Protein AF-A0A0C3KDG9-F1 (afdb_monomer)

pLDDT: mean 71.95, std 20.76, range [36.91, 97.5]

Foldseek 3Di:
DDDDDDDDDPDPDPPPPDDPPVPPDDDPVVPPPPPPPPPPDDDDDDDDDDDDDDDDDDDDDDDDDDDDDDDDDDDDDDDDDDDPPPPPPPPPFFDWDWDQDPPPRDIETEGEEEDADDDPAHDDDPPHDAQHKYWYHHDQDIWIWGDHHRGTHTDDDFQCARPPHRQWTWHDDRPDDIDIDGPVVVVVVVVVVVVVVVVVVPPPPPPDPPPDDDD

Radius of gyration: 31.3 Å; Cα contacts (8 Å, |Δi|>4): 172; chains: 1; bounding box: 90×103×60 Å

Organism: NCBI:txid870435

Sequence (215 aa):
IIPIHHQSFPLHQPLLAMHALCTREDLDFDAIPIHHQVFLFPDDATNDDEGTPRPATIKSYRTGVPGGPSSKREMIQNVEGTAESTPRHSVMVPEHQEHKICNLNVVIGHFISSGNAPLERPPVHSQAVHGDLYIHHYKNWVQIWLRDSNQWLPDIKDRCHHPTLPEYCLYVAKGVEPTWVTRKTRSTYKGRLKNRIQRQEDVPNNHIGVVATSL

Mean predicted aligned error: 18.32 Å

Solvent-accessible surface area (backbone atoms only — not comparable to full-atom values): 15067 Å² total; per-residue (Å²): 140,80,85,82,80,82,80,80,76,82,80,76,74,78,78,74,89,72,79,83,66,81,71,92,66,90,76,81,79,78,75,66,81,77,73,83,74,81,76,80,74,82,87,78,77,89,78,91,82,90,76,84,87,81,83,82,83,78,85,80,85,79,88,84,88,86,90,84,85,91,79,84,85,82,88,84,80,88,82,93,73,94,65,91,67,74,77,77,76,72,77,74,72,57,61,83,40,78,46,73,44,83,95,70,85,45,72,42,47,36,31,58,44,77,47,89,56,86,75,95,66,83,80,91,60,92,83,63,48,66,62,16,38,40,41,38,39,26,85,96,46,75,51,36,28,39,28,52,74,92,45,72,44,72,77,61,51,65,65,41,67,40,85,87,41,82,64,26,21,34,44,63,52,93,99,46,80,72,43,81,36,43,54,68,58,50,52,50,52,54,52,54,50,52,54,52,53,51,58,61,68,69,54,77,87,85,79,78,81,79,79,80,80,82,131

Secondary structure (DSSP, 8-state):
--------------------S-------TT----------------------PPPP------------------------------------PPPEEEEEETTTTEEEEEEEEEESS--SSPPP-TT--TT-EEEEEETTEEEEEEEETTEEE--PPTTPBPSS-TTEEEEEETTEEEEEEEHHHHHHHHHHHHHHHHHHHTS------------

Structure (mmCIF, N/CA/C/O backbone):
data_AF-A0A0C3KDG9-F1
#
_entry.id   AF-A0A0C3KDG9-F1
#
loop_
_atom_site.group_PDB
_atom_site.id
_atom_site.type_symbol
_atom_site.label_atom_id
_atom_site.label_alt_id
_atom_site.label_comp_id
_atom_site.label_asym_id
_atom_site.label_entity_id
_atom_site.label_seq_id
_atom_site.pdbx_PDB_ins_code
_atom_site.Cartn_x
_atom_site.Cartn_y
_atom_site.Cartn_z
_atom_site.occupancy
_atom_site.B_iso_or_equiv
_atom_site.auth_seq_id
_atom_site.auth_comp_id
_atom_site.auth_asym_id
_atom_site.auth_atom_id
_atom_site.pdbx_PDB_model_num
ATOM 1 N N . ILE A 1 1 ? -44.231 -44.060 17.540 1.00 58.66 1 ILE A N 1
ATOM 2 C CA . ILE A 1 1 ? -43.333 -43.711 16.413 1.00 58.66 1 ILE A CA 1
ATOM 3 C C . ILE A 1 1 ? -43.744 -42.315 15.967 1.00 58.66 1 ILE A C 1
ATOM 5 O O . ILE A 1 1 ? -44.870 -42.161 15.517 1.00 58.66 1 ILE A O 1
ATOM 9 N N . ILE A 1 2 ? -42.925 -41.298 16.241 1.00 47.88 2 ILE A N 1
ATOM 10 C CA . ILE A 1 2 ? -43.239 -39.883 15.969 1.00 47.88 2 ILE A CA 1
ATOM 11 C C . ILE A 1 2 ? -42.511 -39.495 14.674 1.00 47.88 2 ILE A C 1
ATOM 13 O O . ILE A 1 2 ? -41.330 -39.828 14.558 1.00 47.88 2 ILE A O 1
ATOM 17 N N . PRO A 1 3 ? -43.162 -38.841 13.695 1.00 66.94 3 PRO A N 1
ATOM 18 C CA . PRO A 1 3 ? -42.500 -38.470 12.453 1.00 66.94 3 PRO A CA 1
ATOM 19 C C . PRO A 1 3 ? -41.542 -37.300 12.698 1.00 66.94 3 PRO A C 1
ATOM 21 O O . PRO A 1 3 ? -41.929 -36.256 13.222 1.00 66.94 3 PRO A O 1
ATOM 24 N N . ILE A 1 4 ? -40.279 -37.486 12.316 1.00 61.03 4 ILE A N 1
ATOM 25 C CA . ILE A 1 4 ? -39.264 -36.434 12.327 1.00 61.03 4 ILE A CA 1
ATOM 26 C C . ILE A 1 4 ? -39.570 -35.508 11.150 1.00 61.03 4 ILE A C 1
ATOM 28 O O . ILE A 1 4 ? -39.438 -35.883 9.987 1.00 61.03 4 ILE A O 1
ATOM 32 N N . HIS A 1 5 ? -40.031 -34.301 11.462 1.00 64.69 5 HIS A N 1
ATOM 33 C CA . HIS A 1 5 ? -40.295 -33.265 10.476 1.00 64.69 5 HIS A CA 1
ATOM 34 C C . HIS A 1 5 ? -38.956 -32.673 10.014 1.00 64.69 5 HIS A C 1
ATOM 36 O O . HIS A 1 5 ? -38.313 -31.919 10.743 1.00 64.69 5 HIS A O 1
ATOM 42 N N . HIS A 1 6 ? -38.517 -33.036 8.810 1.00 63.22 6 HIS A N 1
ATOM 43 C CA . HIS A 1 6 ? -37.313 -32.480 8.199 1.00 63.22 6 HIS A CA 1
ATOM 44 C C . HIS A 1 6 ? -37.558 -31.010 7.832 1.00 63.22 6 HIS A C 1
ATOM 46 O O . HIS A 1 6 ? -38.201 -30.708 6.830 1.00 63.22 6 HIS A O 1
ATOM 52 N N . GLN A 1 7 ? -37.063 -30.084 8.655 1.00 68.69 7 GLN A N 1
ATOM 53 C CA . GLN A 1 7 ? -36.976 -28.672 8.290 1.00 68.69 7 GLN A CA 1
ATOM 54 C C . GLN A 1 7 ? -35.759 -28.468 7.383 1.00 68.69 7 GLN A C 1
ATOM 56 O O . GLN A 1 7 ? -34.614 -28.623 7.804 1.00 68.69 7 GLN A O 1
ATOM 61 N N . SER A 1 8 ? -36.013 -28.145 6.119 1.00 66.94 8 SER A N 1
ATOM 62 C CA . SER A 1 8 ? -34.987 -27.699 5.182 1.00 66.94 8 SER A CA 1
ATOM 63 C C . SER A 1 8 ? -34.643 -26.244 5.495 1.00 66.94 8 SER A C 1
ATOM 65 O O . SER A 1 8 ? -35.479 -25.358 5.323 1.00 66.94 8 SER A O 1
ATOM 67 N N . PHE A 1 9 ? -33.424 -25.986 5.964 1.00 66.12 9 PHE A N 1
ATOM 68 C CA . PHE A 1 9 ? -32.917 -24.621 6.064 1.00 66.12 9 PHE A CA 1
ATOM 69 C C . PHE A 1 9 ? -32.600 -24.103 4.655 1.00 66.12 9 PHE A C 1
ATOM 71 O O . PHE A 1 9 ? -31.974 -24.830 3.877 1.00 66.12 9 PHE A O 1
ATOM 78 N N . PRO A 1 10 ? -33.011 -22.875 4.295 1.00 64.88 10 PRO A N 1
ATOM 79 C CA . PRO A 1 10 ? -32.599 -22.282 3.035 1.00 64.88 10 PRO A CA 1
ATOM 80 C C . PRO A 1 10 ? -31.075 -22.132 3.035 1.00 64.88 10 PRO A C 1
ATOM 82 O O . PRO A 1 10 ? -30.494 -21.493 3.912 1.00 64.88 10 PRO A O 1
ATOM 85 N N . LEU A 1 11 ? -30.424 -22.747 2.048 1.00 57.38 11 LEU A N 1
ATOM 86 C CA . LEU A 1 11 ? -29.015 -22.517 1.756 1.00 57.38 11 LEU A CA 1
ATOM 87 C C . LEU A 1 11 ? -28.871 -21.057 1.324 1.00 57.38 11 LEU A C 1
ATOM 89 O O . LEU A 1 11 ? -29.223 -20.698 0.200 1.00 57.38 11 LEU A O 1
ATOM 93 N N . HIS A 1 12 ? -28.375 -20.206 2.222 1.00 51.28 12 HIS A N 1
ATOM 94 C CA . HIS A 1 12 ? -27.902 -18.885 1.839 1.00 51.28 12 HIS A CA 1
ATOM 95 C C . HIS A 1 12 ? -26.801 -19.065 0.794 1.00 51.28 12 HIS A C 1
ATOM 97 O O . HIS A 1 12 ? -25.735 -19.608 1.083 1.00 51.28 12 HIS A O 1
ATOM 103 N N . GLN A 1 13 ? -27.075 -18.627 -0.434 1.00 59.53 13 GLN A N 1
ATOM 104 C CA . GLN A 1 13 ? -26.031 -18.444 -1.429 1.00 59.53 13 GLN A CA 1
ATOM 105 C C . GLN A 1 13 ? -25.011 -17.454 -0.847 1.00 59.53 13 GLN A C 1
ATOM 107 O O . GLN A 1 13 ? -25.423 -16.389 -0.374 1.00 59.53 13 GLN A O 1
ATOM 112 N N . PRO A 1 14 ? -23.705 -17.773 -0.839 1.00 52.19 14 PRO A N 1
ATOM 113 C CA . PRO A 1 14 ? -22.701 -16.790 -0.478 1.00 52.19 14 PRO A CA 1
ATOM 114 C C . PRO A 1 14 ? -22.821 -15.634 -1.469 1.00 52.19 14 PRO A C 1
ATOM 116 O O . PRO A 1 14 ? -22.720 -15.832 -2.681 1.00 52.19 14 PRO A O 1
ATOM 119 N N . LEU A 1 15 ? -23.092 -14.437 -0.946 1.00 43.88 15 LEU A N 1
ATOM 120 C CA . LEU A 1 15 ? -23.033 -13.204 -1.717 1.00 43.88 15 LEU A CA 1
ATOM 121 C C . LEU A 1 15 ? -21.662 -13.156 -2.393 1.00 43.88 15 LEU A C 1
ATOM 123 O O . LEU A 1 15 ? -20.633 -13.082 -1.723 1.00 43.88 15 LEU A O 1
ATOM 127 N N . LEU A 1 16 ? -21.659 -13.242 -3.724 1.00 45.72 16 LEU A N 1
ATOM 128 C CA . LEU A 1 16 ? -20.499 -12.930 -4.543 1.00 45.72 16 LEU A CA 1
ATOM 129 C C . LEU A 1 16 ? -20.052 -11.519 -4.158 1.00 45.72 16 LEU A C 1
ATOM 131 O O . LEU A 1 16 ? -20.728 -10.545 -4.484 1.00 45.72 16 LEU A O 1
ATOM 135 N N . ALA A 1 17 ? -18.918 -11.421 -3.464 1.00 51.12 17 ALA A N 1
ATOM 136 C CA . ALA A 1 17 ? -18.196 -10.181 -3.217 1.00 51.12 17 ALA A CA 1
ATOM 137 C C . ALA A 1 17 ? -17.574 -9.689 -4.536 1.00 51.12 17 ALA A C 1
ATOM 139 O O . ALA A 1 17 ? -16.362 -9.623 -4.709 1.00 51.12 17 ALA A O 1
ATOM 140 N N . MET A 1 18 ? -18.424 -9.404 -5.514 1.00 48.06 18 MET A N 1
ATOM 141 C CA . MET A 1 18 ? -18.077 -8.607 -6.674 1.00 48.06 18 MET A CA 1
ATOM 142 C C . MET A 1 18 ? -18.522 -7.185 -6.361 1.00 48.06 18 MET A C 1
ATOM 144 O O . MET A 1 18 ? -19.624 -6.983 -5.864 1.00 48.06 18 MET A O 1
ATOM 148 N N . HIS A 1 19 ? -17.658 -6.217 -6.668 1.00 44.94 19 HIS A N 1
ATOM 149 C CA . HIS A 1 19 ? -17.819 -4.776 -6.437 1.00 44.94 19 HIS A CA 1
ATOM 150 C C . HIS A 1 19 ? -17.338 -4.232 -5.078 1.00 44.94 19 HIS A C 1
ATOM 152 O O . HIS A 1 19 ? -18.007 -3.426 -4.447 1.00 44.94 19 HIS A O 1
ATOM 158 N N . ALA A 1 20 ? -16.093 -4.535 -4.703 1.00 45.59 20 ALA A N 1
ATOM 159 C CA . ALA A 1 20 ? -15.243 -3.546 -4.027 1.00 45.59 20 ALA A CA 1
ATOM 160 C C . ALA A 1 20 ? -14.320 -2.851 -5.048 1.00 45.59 20 ALA A C 1
ATOM 162 O O . ALA A 1 20 ? -13.140 -2.614 -4.804 1.00 45.59 20 ALA A O 1
ATOM 163 N N . LEU A 1 21 ? -14.847 -2.522 -6.234 1.00 44.06 21 LEU A N 1
ATOM 164 C CA . LEU A 1 21 ? -14.250 -1.446 -7.014 1.00 44.06 21 LEU A CA 1
ATOM 165 C C . LEU A 1 21 ? -14.563 -0.185 -6.230 1.00 44.06 21 LEU A C 1
ATOM 167 O O . LEU A 1 21 ? -15.719 0.213 -6.180 1.00 44.06 21 LEU A O 1
ATOM 171 N N . CYS A 1 22 ? -13.536 0.352 -5.576 1.00 46.53 22 CYS A N 1
ATOM 172 C CA . CYS A 1 22 ? -13.495 1.631 -4.882 1.00 46.53 22 CYS A CA 1
ATOM 173 C C . CYS A 1 22 ? -14.385 2.660 -5.603 1.00 46.53 22 CYS A C 1
ATOM 175 O O . CYS A 1 22 ? -13.935 3.339 -6.531 1.00 46.53 22 CYS A O 1
ATOM 177 N N . THR A 1 23 ? -15.663 2.733 -5.225 1.00 42.31 23 THR A N 1
ATOM 178 C CA . THR A 1 23 ? -16.596 3.699 -5.787 1.00 42.31 23 THR A CA 1
ATOM 179 C C . THR A 1 23 ? -16.102 5.055 -5.327 1.00 42.31 23 THR A C 1
ATOM 181 O O . THR A 1 23 ? -15.989 5.337 -4.134 1.00 42.31 23 THR A O 1
ATOM 184 N N . ARG A 1 24 ? -15.691 5.856 -6.309 1.00 49.47 24 ARG A N 1
ATOM 185 C CA . ARG A 1 24 ? -15.353 7.269 -6.168 1.00 49.47 24 ARG A CA 1
ATOM 186 C C . ARG A 1 24 ? -16.609 8.030 -5.757 1.00 49.47 24 ARG A C 1
ATOM 188 O O . ARG A 1 24 ? -17.183 8.673 -6.617 1.00 49.47 24 ARG A O 1
ATOM 195 N N . GLU A 1 25 ? -17.018 7.979 -4.499 1.00 49.66 25 GLU A N 1
ATOM 196 C CA . GLU A 1 25 ? -18.021 8.906 -3.970 1.00 49.66 25 GLU A CA 1
ATOM 197 C C . GLU A 1 25 ? -17.655 9.277 -2.530 1.00 49.66 25 GLU A C 1
ATOM 199 O O . GLU A 1 25 ? -17.705 8.468 -1.606 1.00 49.66 25 GLU A O 1
ATOM 204 N N . ASP A 1 26 ? -17.146 10.500 -2.391 1.00 49.97 26 ASP A N 1
ATOM 205 C CA . ASP A 1 26 ? -17.734 11.506 -1.512 1.00 49.97 26 ASP A CA 1
ATOM 206 C C . ASP A 1 26 ? -18.258 11.001 -0.169 1.00 49.97 26 ASP A C 1
ATOM 208 O O . ASP A 1 26 ? -19.453 10.873 0.074 1.00 49.97 26 ASP A O 1
ATOM 212 N N . LEU A 1 27 ? -17.333 10.832 0.768 1.00 47.81 27 LEU A N 1
ATOM 213 C CA . LEU A 1 27 ? -17.652 11.056 2.166 1.00 47.81 27 LEU A CA 1
ATOM 214 C C . LEU A 1 27 ? -16.760 12.175 2.679 1.00 47.81 27 LEU A C 1
ATOM 216 O O . LEU A 1 27 ? -15.678 11.970 3.236 1.00 47.81 27 LEU A O 1
ATOM 220 N N . ASP A 1 28 ? -17.258 13.379 2.430 1.00 47.19 28 ASP A N 1
ATOM 221 C CA . ASP A 1 28 ? -16.871 14.626 3.066 1.00 47.19 28 ASP A CA 1
ATOM 222 C C . ASP A 1 28 ? -17.230 14.545 4.566 1.00 47.19 28 ASP A C 1
ATOM 224 O O . ASP A 1 28 ? -18.186 15.136 5.054 1.00 47.19 28 ASP A O 1
ATOM 228 N N . PHE A 1 29 ? -16.489 13.729 5.324 1.00 47.75 29 PHE A N 1
ATOM 229 C CA . PHE A 1 29 ? -16.621 13.612 6.784 1.00 47.75 29 PHE A CA 1
ATOM 230 C C . PHE A 1 29 ? -15.865 14.729 7.534 1.00 47.75 29 PHE A C 1
ATOM 232 O O . PHE A 1 29 ? -15.563 14.580 8.716 1.00 47.75 29 PHE A O 1
ATOM 239 N N . ASP A 1 30 ? -15.572 15.855 6.871 1.00 46.19 30 ASP A N 1
ATOM 240 C CA . ASP A 1 30 ? -15.012 17.061 7.503 1.00 46.19 30 ASP A CA 1
ATOM 241 C C . ASP A 1 30 ? -16.109 18.057 7.959 1.00 46.19 30 ASP A C 1
ATOM 243 O O . ASP A 1 30 ? -15.793 19.144 8.444 1.00 46.19 30 ASP A O 1
ATOM 247 N N . ALA A 1 31 ? -17.397 17.683 7.929 1.00 47.53 31 ALA A N 1
ATOM 248 C CA . ALA A 1 31 ? -18.438 18.389 8.683 1.00 47.53 31 ALA A CA 1
ATOM 249 C C . ALA A 1 31 ? -18.357 18.025 10.178 1.00 47.53 31 ALA A C 1
ATOM 251 O O . ALA A 1 31 ? -19.219 17.346 10.736 1.00 47.53 31 ALA A O 1
ATOM 252 N N . ILE A 1 32 ? -17.290 18.477 10.839 1.00 48.97 32 ILE A N 1
ATOM 253 C CA . ILE A 1 32 ? -17.281 18.616 12.295 1.00 48.97 32 ILE A CA 1
ATOM 254 C C . ILE A 1 32 ? -18.375 19.646 12.610 1.00 48.97 32 ILE A C 1
ATOM 256 O O . ILE A 1 32 ? -18.252 20.782 12.143 1.00 48.97 32 ILE A O 1
ATOM 260 N N . PRO A 1 33 ? -19.438 19.322 13.369 1.00 40.38 33 PRO A N 1
ATOM 261 C CA . PRO A 1 33 ? -20.327 20.356 13.865 1.00 40.38 33 PRO A CA 1
ATOM 262 C C . PRO A 1 33 ? -19.486 21.250 14.776 1.00 40.38 33 PRO A C 1
ATOM 264 O O . PRO A 1 33 ? -19.086 20.852 15.871 1.00 40.38 33 PRO A O 1
ATOM 267 N N . ILE A 1 34 ? -19.158 22.446 14.288 1.00 41.38 34 ILE A N 1
ATOM 268 C CA . ILE A 1 34 ? -18.581 23.508 15.102 1.00 41.38 34 ILE A CA 1
ATOM 269 C C . ILE A 1 34 ? -19.682 23.878 16.089 1.00 41.38 34 ILE A C 1
ATOM 271 O O . ILE A 1 34 ? -2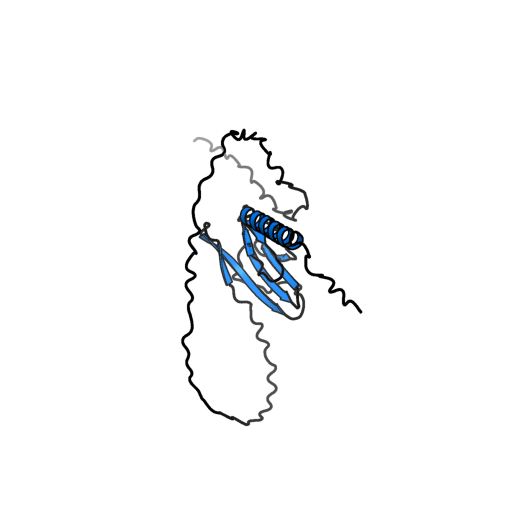0.574 24.672 15.799 1.00 41.38 34 ILE A O 1
ATOM 275 N N . HIS A 1 35 ? -19.662 23.241 17.255 1.00 40.41 35 HIS A N 1
ATOM 276 C CA . HIS A 1 35 ? -20.407 23.726 18.397 1.00 40.41 35 HIS A CA 1
ATOM 277 C C . HIS A 1 35 ? -19.812 25.102 18.695 1.00 40.41 35 HIS A C 1
ATOM 279 O O . HIS A 1 35 ? -18.672 25.201 19.148 1.00 40.41 35 HIS A O 1
ATOM 285 N N . HIS A 1 36 ? -20.544 26.166 18.368 1.00 38.28 36 HIS A N 1
ATOM 286 C CA . HIS A 1 36 ? -20.203 27.524 18.769 1.00 38.28 36 HIS A CA 1
ATOM 287 C C . HIS A 1 36 ? -20.278 27.593 20.300 1.00 38.28 36 HIS A C 1
ATOM 289 O O . HIS A 1 36 ? -21.291 27.982 20.874 1.00 38.28 36 HIS A O 1
ATOM 295 N N . GLN A 1 37 ? -19.225 27.147 20.984 1.00 47.50 37 GLN A N 1
ATOM 296 C CA . GLN A 1 37 ? -19.007 27.481 22.381 1.00 47.50 37 GLN A CA 1
ATOM 297 C C . GLN A 1 37 ? -18.475 28.907 22.408 1.00 47.50 37 GLN A C 1
ATOM 299 O O . GLN A 1 37 ? -17.325 29.177 22.066 1.00 47.50 37 GLN A O 1
ATOM 304 N N . VAL A 1 38 ? -19.362 29.830 22.769 1.00 41.34 38 VAL A N 1
ATOM 305 C CA . VAL A 1 38 ? -18.998 31.196 23.127 1.00 41.34 38 VAL A CA 1
ATOM 306 C C . VAL A 1 38 ? -18.202 31.107 24.426 1.00 41.34 38 VAL A C 1
ATOM 308 O O . VAL A 1 38 ? -18.771 30.910 25.498 1.00 41.34 38 VAL A O 1
ATOM 311 N N . PHE A 1 39 ? -16.878 31.199 24.331 1.00 39.53 39 PHE A N 1
ATOM 312 C CA . PHE A 1 39 ? -16.040 31.453 25.494 1.00 39.53 39 PHE A CA 1
ATOM 313 C C . PHE A 1 39 ? -16.163 32.937 25.829 1.00 39.53 39 PHE A C 1
ATOM 315 O O . PHE A 1 39 ? -15.592 33.789 25.151 1.00 39.53 39 PHE A O 1
ATOM 322 N N . LEU A 1 40 ? -16.955 33.241 26.856 1.00 44.06 40 LEU A N 1
ATOM 323 C CA . LEU A 1 40 ? -16.883 34.523 27.545 1.00 44.06 40 LEU A CA 1
ATOM 324 C C . LEU A 1 40 ? -15.553 34.538 28.301 1.00 44.06 40 LEU A C 1
ATOM 326 O O . LEU A 1 40 ? -15.404 33.865 29.321 1.00 44.06 40 LEU A O 1
ATOM 330 N N . PHE A 1 41 ? -14.569 35.247 27.755 1.00 40.47 41 PHE A N 1
ATOM 331 C CA . PHE A 1 41 ? -13.369 35.595 28.499 1.00 40.47 41 PHE A CA 1
ATOM 332 C C . PHE A 1 41 ? -13.758 36.648 29.542 1.00 40.47 41 PHE A C 1
ATOM 334 O O . PHE A 1 41 ? -14.432 37.614 29.179 1.00 40.47 41 PHE A O 1
ATOM 341 N N . PRO A 1 42 ? -13.390 36.477 30.822 1.00 48.12 42 PRO A N 1
ATOM 342 C CA . PRO A 1 42 ? -13.483 37.568 31.771 1.00 48.12 42 PRO A CA 1
ATOM 343 C C . PRO A 1 42 ? -12.467 38.628 31.348 1.00 48.12 42 PRO A C 1
ATOM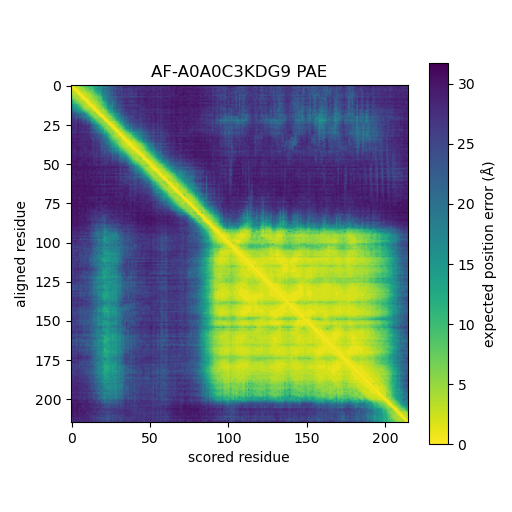 345 O O . PRO A 1 42 ? -11.260 38.383 31.377 1.00 48.12 42 PRO A O 1
ATOM 348 N N . ASP A 1 43 ? -12.969 39.790 30.946 1.00 52.00 43 ASP A N 1
ATOM 349 C CA . ASP A 1 43 ? -12.229 41.032 31.106 1.00 52.00 43 ASP A CA 1
ATOM 350 C C . ASP A 1 43 ? -11.987 41.202 32.609 1.00 52.00 43 ASP A C 1
ATOM 352 O O . ASP A 1 43 ? -12.960 41.283 3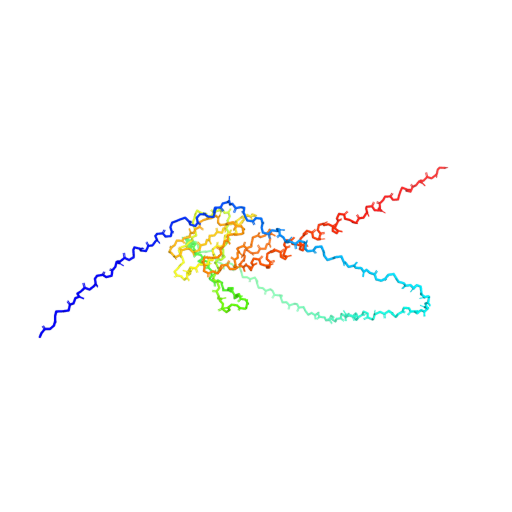3.354 1.00 52.00 43 ASP A O 1
ATOM 356 N N . ASP A 1 44 ? -10.733 41.203 33.062 1.00 45.97 44 ASP A N 1
ATOM 357 C CA . ASP A 1 44 ? -10.238 42.299 33.898 1.00 45.97 44 ASP A CA 1
ATOM 358 C C . ASP A 1 44 ? -8.732 42.204 34.187 1.00 45.97 44 ASP A C 1
ATOM 360 O O . ASP A 1 44 ? -8.153 41.126 34.330 1.00 45.9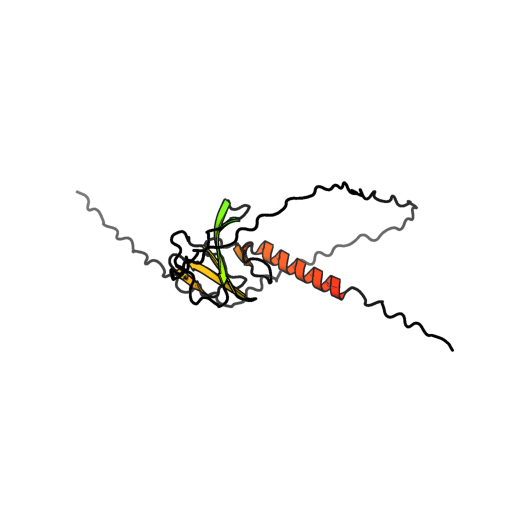7 44 ASP A O 1
ATOM 364 N N . ALA A 1 45 ? -8.191 43.398 34.406 1.00 46.06 45 ALA A N 1
ATOM 365 C CA . ALA A 1 45 ? -7.077 43.734 35.274 1.00 46.06 45 ALA A CA 1
ATOM 366 C C . ALA A 1 45 ? -5.649 43.470 34.766 1.00 46.06 45 ALA A C 1
ATOM 368 O O . ALA A 1 45 ? -5.010 42.449 35.015 1.00 46.06 45 ALA A O 1
ATOM 369 N N . THR A 1 46 ? -5.113 44.535 34.160 1.00 53.97 46 THR A N 1
ATOM 370 C CA . THR A 1 46 ? -3.835 45.153 34.554 1.00 53.97 46 THR A CA 1
ATOM 371 C C . THR A 1 46 ? -3.304 44.677 35.905 1.00 53.97 46 THR A C 1
ATOM 373 O O . THR A 1 46 ? -4.007 44.801 36.904 1.00 53.97 46 THR A O 1
ATOM 376 N N . ASN A 1 47 ? -2.044 44.248 35.939 1.00 52.75 47 ASN A N 1
ATOM 377 C CA . ASN A 1 47 ? -1.027 44.831 36.814 1.00 52.75 47 ASN A CA 1
ATOM 378 C C . ASN A 1 47 ? 0.362 44.408 36.330 1.00 52.75 47 ASN A C 1
ATOM 380 O O . ASN A 1 47 ? 0.619 43.240 36.034 1.00 52.75 47 ASN A O 1
ATOM 384 N N . ASP A 1 48 ? 1.218 45.414 36.242 1.00 56.72 48 ASP A N 1
ATOM 385 C CA . ASP A 1 48 ? 2.656 45.332 36.075 1.00 56.72 48 ASP A CA 1
ATOM 386 C C . ASP A 1 48 ? 3.277 44.474 37.188 1.00 56.72 48 ASP A C 1
ATOM 388 O O . ASP A 1 48 ? 2.942 44.672 38.354 1.00 56.72 48 ASP A O 1
ATOM 392 N N . ASP A 1 49 ? 4.206 43.572 36.857 1.00 55.31 49 ASP A N 1
ATOM 393 C CA . ASP A 1 49 ? 5.387 43.388 37.704 1.00 55.31 49 ASP A CA 1
ATOM 394 C C . ASP A 1 49 ? 6.561 42.748 36.950 1.00 55.31 49 ASP A C 1
ATOM 396 O O . ASP A 1 49 ? 6.437 41.881 36.080 1.00 55.31 49 ASP A O 1
ATOM 400 N N . GLU A 1 50 ? 7.716 43.260 37.324 1.00 55.50 50 GLU A N 1
ATOM 401 C CA . GLU A 1 50 ? 9.061 43.136 36.810 1.00 55.50 50 GLU A CA 1
ATOM 402 C C . GLU A 1 50 ? 9.673 41.767 37.167 1.00 55.50 50 GLU A C 1
ATOM 404 O O . GLU A 1 50 ? 9.657 41.328 38.314 1.00 55.50 50 GLU A O 1
ATOM 409 N N . GLY A 1 51 ? 10.239 41.050 36.188 1.00 45.09 51 GLY A N 1
ATOM 410 C CA . GLY A 1 51 ? 10.673 39.668 36.428 1.00 45.09 51 GLY A CA 1
ATOM 411 C C . GLY A 1 51 ? 11.620 39.078 35.391 1.00 45.09 51 GLY A C 1
ATOM 412 O O . GLY A 1 51 ? 11.286 38.103 34.728 1.00 45.09 51 GLY A O 1
ATOM 413 N N . THR A 1 52 ? 12.796 39.691 35.261 1.00 53.25 52 THR A N 1
ATOM 414 C CA . THR A 1 52 ? 14.095 39.163 34.788 1.00 53.25 52 THR A CA 1
ATOM 415 C C . THR A 1 52 ? 14.141 37.743 34.161 1.00 53.25 52 THR A C 1
ATOM 417 O O . THR A 1 52 ? 13.815 36.749 34.817 1.00 53.25 52 THR A O 1
ATOM 420 N N . PRO A 1 53 ? 14.694 37.593 32.938 1.00 55.41 53 PRO A N 1
ATOM 421 C CA . PRO A 1 53 ? 14.734 36.325 32.210 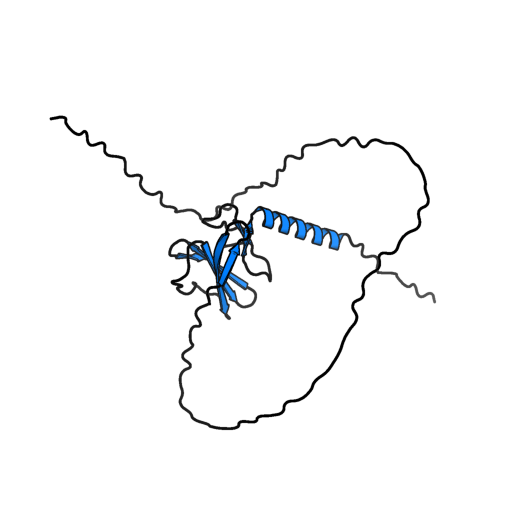1.00 55.41 53 PRO A CA 1
ATOM 422 C C . PRO A 1 53 ? 15.836 35.377 32.714 1.00 55.41 53 PRO A C 1
ATOM 424 O O . PRO A 1 53 ? 17.002 35.754 32.840 1.00 55.41 53 PRO A O 1
ATOM 427 N N . ARG A 1 54 ? 15.496 34.098 32.923 1.00 48.91 54 ARG A N 1
ATOM 428 C CA . ARG A 1 54 ? 16.478 33.012 33.099 1.00 48.91 54 ARG A CA 1
ATOM 429 C C . ARG A 1 54 ? 16.788 32.352 31.747 1.00 48.91 54 ARG A C 1
ATOM 431 O O . ARG A 1 54 ? 15.867 31.823 31.126 1.00 48.91 54 ARG A O 1
ATOM 438 N N . PRO A 1 55 ? 18.052 32.309 31.289 1.00 52.06 55 PRO A N 1
ATOM 439 C CA . PRO A 1 55 ? 18.414 31.583 30.077 1.00 52.06 55 PRO A CA 1
ATOM 440 C C . PRO A 1 55 ? 18.479 30.070 30.335 1.00 52.06 55 PRO A C 1
ATOM 442 O O . PRO A 1 55 ? 19.138 29.598 31.263 1.00 52.06 55 PRO A O 1
ATOM 445 N N . ALA A 1 56 ? 17.801 29.302 29.481 1.00 49.19 56 ALA A N 1
ATOM 446 C CA . ALA A 1 56 ? 17.860 27.847 29.469 1.00 49.19 56 ALA A CA 1
ATOM 447 C C . ALA A 1 56 ? 19.240 27.365 28.987 1.00 49.19 56 ALA A C 1
ATOM 449 O O . ALA A 1 56 ? 19.714 27.720 27.908 1.00 49.19 56 ALA A O 1
ATOM 450 N N . THR A 1 57 ? 19.885 26.536 29.803 1.00 43.44 57 THR A N 1
ATOM 451 C CA . THR A 1 57 ? 21.185 25.920 29.536 1.00 43.44 57 THR A CA 1
ATOM 452 C C . THR A 1 57 ? 21.073 24.892 28.405 1.00 43.44 57 THR A C 1
ATOM 454 O O . THR A 1 57 ? 20.552 23.794 28.594 1.00 43.44 57 THR A O 1
ATOM 457 N N . ILE A 1 58 ? 21.594 25.229 27.225 1.00 46.12 58 ILE A N 1
ATOM 458 C CA . ILE A 1 58 ? 21.787 24.289 26.115 1.00 46.12 58 ILE A CA 1
ATOM 459 C C . ILE A 1 58 ? 23.004 23.417 26.446 1.00 46.12 58 ILE A C 1
ATOM 461 O O . ILE A 1 58 ? 24.139 23.896 26.486 1.00 46.12 58 ILE A O 1
ATOM 465 N N . LYS A 1 59 ? 22.779 22.122 26.694 1.00 43.12 59 LYS A N 1
ATOM 466 C CA . LYS A 1 59 ? 23.857 21.135 26.845 1.00 43.12 59 LYS A CA 1
ATOM 467 C C . LYS A 1 59 ? 24.468 20.835 25.474 1.00 43.12 59 LYS A C 1
ATOM 469 O O . LYS A 1 59 ? 23.936 20.054 24.693 1.00 43.12 59 LYS A O 1
ATOM 474 N N . SER A 1 60 ? 25.596 21.485 25.213 1.00 40.06 60 SER A N 1
ATOM 475 C CA . SER A 1 60 ? 26.535 21.194 24.131 1.00 40.06 60 SER A CA 1
ATOM 476 C C . SER A 1 60 ? 27.271 19.880 24.413 1.00 40.06 60 SER A C 1
ATOM 478 O O . SER A 1 60 ? 27.960 19.771 25.426 1.00 40.06 60 S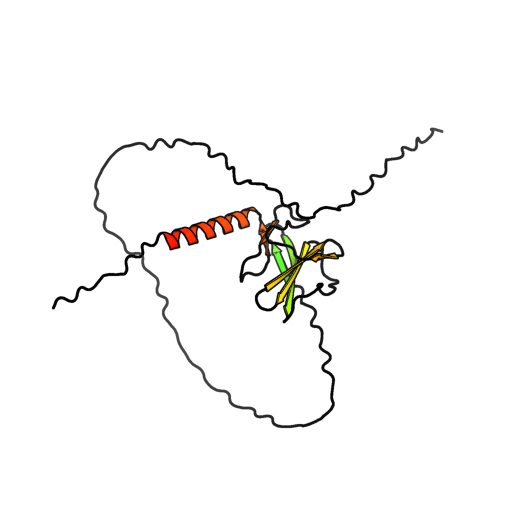ER A O 1
ATOM 480 N N . TYR A 1 61 ? 27.146 18.888 23.531 1.00 51.94 61 TYR A N 1
ATOM 481 C CA . TYR A 1 61 ? 28.045 17.735 23.492 1.00 51.94 61 TYR A CA 1
ATOM 482 C C . TYR A 1 61 ? 29.047 17.939 22.349 1.00 51.94 61 TYR A C 1
ATOM 484 O O . TYR A 1 61 ? 28.736 17.775 21.171 1.00 51.94 61 TYR A O 1
ATOM 492 N N . ARG A 1 62 ? 30.270 18.346 22.707 1.00 43.28 62 ARG A N 1
ATOM 493 C CA . ARG A 1 62 ? 31.431 18.324 21.813 1.00 43.28 62 ARG A CA 1
ATOM 494 C C . ARG A 1 62 ? 32.160 16.985 21.937 1.00 43.28 62 ARG A C 1
ATOM 496 O O . ARG A 1 62 ? 32.547 16.588 23.026 1.00 43.28 62 ARG A O 1
ATOM 503 N N . THR A 1 63 ? 32.346 16.368 20.775 1.00 47.34 63 THR A N 1
ATOM 504 C CA . THR A 1 63 ? 33.624 15.921 20.194 1.00 47.34 63 THR A CA 1
ATOM 505 C C . THR A 1 63 ? 34.576 15.056 21.030 1.00 47.34 63 THR A C 1
ATOM 507 O O . THR A 1 63 ? 35.250 15.545 21.930 1.00 47.34 63 THR A O 1
ATOM 510 N N . GLY A 1 64 ? 34.776 13.819 20.558 1.00 42.62 64 GLY A N 1
ATOM 511 C CA . GLY A 1 64 ? 35.956 12.986 20.806 1.00 42.62 64 GLY A CA 1
ATOM 512 C C . GLY A 1 64 ? 36.334 12.170 19.556 1.00 42.62 64 GLY A C 1
ATOM 513 O O . GLY A 1 64 ? 35.639 11.230 19.194 1.00 42.62 64 GLY A O 1
ATOM 514 N N . VAL A 1 65 ? 37.414 12.594 18.894 1.00 49.50 65 VAL A N 1
ATOM 515 C CA . VAL A 1 65 ? 38.262 11.929 17.860 1.00 49.50 65 VAL A CA 1
ATOM 516 C C . VAL A 1 65 ? 39.134 10.859 18.585 1.00 49.50 65 VAL A C 1
ATOM 518 O O . VAL A 1 65 ? 39.322 11.102 19.780 1.00 49.50 65 VAL A O 1
ATOM 521 N N . PRO A 1 66 ? 39.684 9.726 18.040 1.00 56.03 66 PRO A N 1
ATOM 522 C CA . PRO A 1 66 ? 40.484 9.521 16.795 1.00 56.03 66 PRO A CA 1
ATOM 523 C C . PRO A 1 66 ? 40.187 8.187 16.041 1.00 56.03 66 PRO A C 1
ATOM 525 O O . PRO A 1 66 ? 39.480 7.331 16.543 1.00 56.03 66 PRO A O 1
ATOM 528 N N . GLY A 1 67 ? 40.566 7.935 14.780 1.00 42.19 67 GLY A N 1
ATOM 529 C CA . GLY A 1 67 ? 41.898 7.980 14.165 1.00 42.19 67 GLY A CA 1
ATOM 530 C C . GLY A 1 67 ? 42.549 6.583 14.205 1.00 42.19 67 GLY A C 1
ATOM 531 O O . GLY A 1 67 ? 43.041 6.170 15.248 1.00 42.19 67 GLY A O 1
ATOM 532 N N . GLY A 1 68 ? 42.562 5.865 13.075 1.00 36.91 68 GLY A N 1
ATOM 533 C CA . GLY A 1 68 ? 43.216 4.557 12.931 1.00 36.91 68 GLY A CA 1
ATOM 534 C C . GLY A 1 68 ? 43.356 4.143 11.454 1.00 36.91 68 GLY A C 1
ATOM 535 O O . GLY A 1 68 ? 42.343 4.144 10.756 1.00 36.91 68 GLY A O 1
ATOM 536 N N . PRO A 1 69 ? 44.571 3.852 10.945 1.00 62.59 69 PRO A N 1
ATOM 537 C CA . PRO A 1 69 ? 44.843 3.711 9.515 1.00 62.59 69 PRO A CA 1
ATOM 538 C C . PRO A 1 69 ? 44.924 2.248 9.034 1.00 62.59 69 PRO A C 1
ATOM 540 O O . PRO A 1 69 ? 45.120 1.327 9.816 1.00 62.59 69 PRO A O 1
ATOM 543 N N . SER A 1 70 ? 44.981 2.108 7.704 1.00 49.31 70 SER A N 1
ATOM 544 C CA . SER A 1 70 ? 45.834 1.144 6.985 1.00 49.31 70 SER A CA 1
ATOM 545 C C . SER A 1 70 ? 45.414 -0.335 6.921 1.00 49.31 70 SER A C 1
ATOM 547 O O . SER A 1 70 ? 45.715 -1.115 7.814 1.00 49.31 70 SER A O 1
ATOM 549 N N . SER A 1 71 ? 44.966 -0.765 5.735 1.00 57.78 71 SER A N 1
ATOM 550 C CA . SER A 1 71 ? 45.383 -2.041 5.116 1.00 57.78 71 SER A CA 1
ATOM 551 C C . SER A 1 71 ? 45.124 -1.957 3.601 1.00 57.78 71 SER A C 1
ATOM 553 O O . SER A 1 71 ? 43.979 -1.865 3.176 1.00 57.78 71 SER A O 1
ATOM 555 N N . LYS A 1 72 ? 46.117 -1.632 2.759 1.00 50.97 72 LYS A N 1
ATOM 556 C CA . LYS A 1 72 ? 46.988 -2.575 2.017 1.00 50.97 72 LYS A CA 1
ATOM 557 C C . LYS A 1 72 ? 46.206 -3.792 1.494 1.00 50.97 72 LYS A C 1
ATOM 559 O O . LYS A 1 72 ? 45.791 -4.642 2.259 1.00 50.97 72 LYS A O 1
ATOM 564 N N . ARG A 1 73 ? 45.869 -3.774 0.202 1.00 51.31 73 ARG A N 1
ATOM 565 C CA . ARG A 1 73 ? 46.623 -4.430 -0.888 1.00 51.31 73 ARG A CA 1
ATOM 566 C C . ARG A 1 73 ? 46.320 -5.925 -0.941 1.00 51.31 73 ARG A C 1
ATOM 568 O O . ARG A 1 73 ? 46.960 -6.682 -0.235 1.00 51.31 73 ARG A O 1
ATOM 575 N N . GLU A 1 74 ? 45.494 -6.316 -1.904 1.00 54.44 74 GLU A N 1
ATOM 576 C CA . GLU A 1 74 ? 45.715 -7.562 -2.634 1.00 54.44 74 GLU A CA 1
ATOM 577 C C . GLU A 1 74 ? 45.226 -7.413 -4.079 1.00 54.44 74 GLU A C 1
ATOM 579 O O . GLU A 1 74 ? 44.043 -7.276 -4.373 1.00 54.44 74 GLU A O 1
ATOM 584 N N . MET A 1 75 ? 46.218 -7.341 -4.971 1.00 49.06 75 MET A N 1
ATOM 585 C CA . MET A 1 75 ? 46.095 -7.641 -6.390 1.00 49.06 75 MET A CA 1
ATOM 586 C C . MET A 1 75 ? 45.947 -9.152 -6.505 1.00 49.06 75 MET A C 1
ATOM 588 O O . MET A 1 75 ? 46.871 -9.869 -6.124 1.00 49.06 75 MET A O 1
ATOM 592 N N . ILE A 1 76 ? 44.859 -9.622 -7.103 1.00 61.75 76 ILE A N 1
ATOM 593 C CA . ILE A 1 76 ? 44.842 -10.931 -7.750 1.00 61.75 76 ILE A CA 1
ATOM 594 C C . ILE A 1 76 ? 44.465 -10.686 -9.208 1.00 61.75 76 ILE A C 1
ATOM 596 O O . ILE A 1 76 ? 43.364 -10.243 -9.528 1.00 61.75 76 ILE A O 1
ATOM 600 N N . GLN A 1 77 ? 45.460 -10.895 -10.068 1.00 56.97 77 GLN A N 1
ATOM 601 C CA . GLN A 1 77 ? 45.353 -10.957 -11.517 1.00 56.97 77 GLN A CA 1
ATOM 602 C C . GLN A 1 77 ? 45.123 -12.414 -11.943 1.00 56.97 77 GLN A C 1
ATOM 604 O O . GLN A 1 77 ? 45.700 -13.320 -11.348 1.00 56.97 77 GLN A O 1
ATOM 609 N N . ASN A 1 78 ? 44.386 -12.559 -13.049 1.00 46.69 78 ASN A N 1
ATOM 610 C CA . ASN A 1 78 ? 44.338 -13.689 -13.987 1.00 46.69 78 ASN A CA 1
ATOM 611 C C . ASN A 1 78 ? 43.646 -14.977 -13.510 1.00 46.69 78 ASN A C 1
ATOM 613 O O . ASN A 1 78 ? 44.104 -15.612 -12.574 1.00 46.69 78 ASN A O 1
ATOM 617 N N . VAL A 1 79 ? 42.607 -15.413 -14.236 1.00 57.34 79 VAL A N 1
ATOM 618 C CA . VAL A 1 79 ? 42.706 -16.483 -15.253 1.00 57.34 79 VAL A CA 1
ATOM 619 C C . VAL A 1 79 ? 41.531 -16.336 -16.229 1.00 57.34 79 VAL A C 1
ATOM 621 O O . VAL A 1 79 ? 40.365 -16.322 -15.844 1.00 57.34 79 VAL A O 1
ATOM 624 N N . GLU A 1 80 ? 41.881 -16.216 -17.504 1.00 56.69 80 GLU A N 1
ATOM 625 C CA . GLU A 1 80 ? 41.008 -16.284 -18.668 1.00 56.69 80 GLU A CA 1
ATOM 626 C C . GLU A 1 80 ? 40.598 -17.747 -18.888 1.00 56.69 80 GLU A C 1
ATOM 628 O O . GLU A 1 80 ? 41.428 -18.616 -19.149 1.00 56.69 80 GLU A O 1
ATOM 633 N N . GLY A 1 81 ? 39.309 -18.021 -18.704 1.00 50.34 81 GLY A N 1
ATOM 634 C CA . GLY A 1 81 ? 38.693 -19.329 -18.885 1.00 50.34 81 GLY A CA 1
ATOM 635 C C . GLY A 1 81 ? 37.308 -19.142 -19.480 1.00 50.34 81 GLY A C 1
ATOM 636 O O . GLY A 1 81 ? 36.311 -19.104 -18.764 1.00 50.34 81 GLY A O 1
ATOM 637 N N . THR A 1 82 ? 37.273 -18.969 -20.798 1.00 53.97 82 THR A N 1
ATOM 638 C CA . THR A 1 82 ? 36.075 -18.881 -21.633 1.00 53.97 82 THR A CA 1
ATOM 639 C C . THR A 1 82 ? 35.279 -20.180 -21.546 1.00 53.97 82 THR A C 1
ATOM 641 O O . THR A 1 82 ? 35.474 -21.110 -22.324 1.00 53.97 82 THR A O 1
ATOM 644 N N . ALA A 1 83 ? 34.359 -20.233 -20.591 1.00 50.69 83 ALA A N 1
ATOM 645 C CA . ALA A 1 83 ? 33.149 -21.026 -20.693 1.00 50.69 83 ALA A CA 1
ATOM 646 C C . ALA A 1 83 ? 31.989 -20.048 -20.535 1.00 50.69 83 ALA A C 1
ATOM 648 O O . ALA A 1 83 ? 31.768 -19.484 -19.462 1.00 50.69 83 ALA A O 1
ATOM 649 N N . GLU A 1 84 ? 31.297 -19.816 -21.644 1.00 50.22 84 GLU A N 1
ATOM 650 C CA . GLU A 1 84 ? 30.085 -19.019 -21.772 1.00 50.22 84 GLU A CA 1
ATOM 651 C C . GLU A 1 84 ? 28.968 -19.685 -20.953 1.00 50.22 84 GLU A C 1
ATOM 653 O O . GLU A 1 84 ? 28.074 -20.359 -21.458 1.00 50.22 84 GLU A O 1
ATOM 658 N N . SER A 1 85 ? 29.066 -19.560 -19.630 1.00 48.75 85 SER A N 1
ATOM 659 C CA . SER A 1 85 ? 27.971 -19.848 -18.725 1.00 48.75 85 SER A CA 1
ATOM 660 C C . SER A 1 85 ? 27.016 -18.676 -18.856 1.00 48.75 85 SER A C 1
ATOM 662 O O . SER A 1 85 ? 27.252 -17.587 -18.336 1.00 48.75 85 SER A O 1
ATOM 664 N N . THR A 1 86 ? 25.951 -18.876 -19.632 1.00 51.94 86 THR A N 1
ATOM 665 C CA . THR A 1 86 ? 24.787 -17.996 -19.599 1.00 51.94 86 THR A CA 1
ATOM 666 C C . THR A 1 86 ? 24.478 -17.739 -18.125 1.00 51.94 86 THR A C 1
ATOM 668 O O . THR A 1 86 ? 24.227 -18.714 -17.403 1.00 51.94 86 THR A O 1
ATOM 671 N N . PRO A 1 87 ? 24.540 -16.485 -17.637 1.00 52.00 87 PRO A N 1
ATOM 672 C CA . PRO A 1 87 ? 24.189 -16.201 -16.264 1.00 52.00 87 PRO A CA 1
ATOM 673 C C . PRO A 1 87 ? 22.745 -16.651 -16.142 1.00 52.00 87 PRO A C 1
ATOM 675 O O . PRO A 1 87 ? 21.852 -16.079 -16.771 1.00 52.00 87 PRO A O 1
ATOM 678 N N . ARG A 1 88 ? 22.507 -17.730 -15.392 1.00 44.97 88 ARG A N 1
ATOM 679 C CA . ARG A 1 88 ? 21.168 -18.024 -14.907 1.00 44.97 88 ARG A CA 1
ATOM 680 C C . ARG A 1 88 ? 20.830 -16.802 -14.077 1.00 44.97 88 ARG A C 1
ATOM 682 O O . ARG A 1 88 ? 21.310 -16.685 -12.954 1.00 44.97 88 ARG A O 1
ATOM 689 N N . HIS A 1 89 ? 20.119 -15.854 -14.688 1.00 49.88 89 HIS A N 1
ATOM 690 C CA . HIS A 1 89 ? 19.505 -14.729 -14.016 1.00 49.88 89 HIS A CA 1
ATOM 691 C C . HIS A 1 89 ? 18.613 -15.365 -12.962 1.00 49.88 89 HIS A C 1
ATOM 693 O O . HIS A 1 89 ? 17.490 -15.780 -13.240 1.00 49.88 89 HIS A O 1
ATOM 699 N N . SER A 1 90 ? 19.192 -15.558 -11.779 1.00 52.56 90 SER A N 1
ATOM 700 C CA . SER A 1 90 ? 18.488 -15.953 -10.584 1.00 52.56 90 SER A CA 1
ATOM 701 C C . SER A 1 90 ? 17.460 -14.857 -10.407 1.00 52.56 90 SER A C 1
ATOM 703 O O . SER A 1 90 ? 17.809 -13.719 -10.088 1.00 52.56 90 SER A O 1
ATOM 705 N N . VAL A 1 91 ? 16.219 -15.159 -10.783 1.00 61.66 91 VAL A N 1
ATOM 706 C CA . VAL A 1 91 ? 15.077 -14.291 -10.541 1.00 61.66 91 VAL A CA 1
ATOM 707 C C . VAL A 1 91 ? 15.005 -14.231 -9.026 1.00 61.66 91 VAL A C 1
ATOM 709 O O . VAL A 1 91 ? 14.478 -15.144 -8.395 1.00 61.66 91 VAL A O 1
ATOM 712 N N . MET A 1 92 ? 15.657 -13.226 -8.439 1.00 71.12 92 MET A N 1
ATOM 713 C CA . MET A 1 92 ? 15.633 -13.021 -7.003 1.00 71.12 92 MET A CA 1
ATOM 714 C C . MET A 1 92 ? 14.185 -12.735 -6.650 1.00 71.12 92 MET A C 1
ATOM 716 O O . MET A 1 92 ? 13.656 -11.668 -6.957 1.00 71.12 92 MET A O 1
ATOM 720 N N . VAL A 1 93 ? 13.528 -13.751 -6.099 1.00 79.00 93 VAL A N 1
ATOM 721 C CA . VAL A 1 93 ? 12.178 -13.627 -5.577 1.00 79.00 93 VAL A CA 1
ATOM 722 C C . VAL A 1 93 ? 12.256 -12.598 -4.450 1.00 79.00 93 VAL A C 1
ATOM 724 O O . VAL A 1 93 ? 13.079 -12.780 -3.551 1.00 79.00 93 VAL A O 1
ATOM 727 N N . PRO A 1 94 ? 11.458 -11.518 -4.507 1.00 84.94 94 PRO A N 1
ATOM 728 C CA . PRO A 1 94 ? 11.384 -10.537 -3.435 1.00 84.94 94 PRO A CA 1
ATOM 729 C C . PRO A 1 94 ? 11.185 -11.212 -2.083 1.00 84.94 94 PRO A C 1
ATOM 731 O O . PRO A 1 94 ? 10.296 -12.054 -1.934 1.00 84.94 94 PRO A O 1
ATOM 734 N N . GLU A 1 95 ? 12.027 -10.848 -1.120 1.00 88.25 95 GLU A N 1
ATOM 735 C CA . GLU A 1 95 ? 11.912 -11.334 0.248 1.00 88.25 95 GLU A CA 1
ATOM 736 C C . GLU A 1 95 ? 10.630 -10.782 0.883 1.00 88.25 95 GLU A C 1
ATOM 738 O O . GLU A 1 95 ? 10.240 -9.634 0.651 1.00 88.25 95 GLU A O 1
ATOM 743 N N . HIS A 1 96 ? 9.948 -11.632 1.648 1.00 90.62 96 HIS A N 1
ATOM 744 C CA . HIS A 1 96 ? 8.773 -11.245 2.412 1.00 90.62 96 HIS A CA 1
ATOM 745 C C . HIS A 1 96 ? 9.212 -10.429 3.627 1.00 90.62 96 HIS A C 1
ATOM 747 O O . HIS A 1 96 ? 9.937 -10.937 4.483 1.00 90.62 96 HIS A O 1
ATOM 753 N N . GLN A 1 97 ? 8.760 -9.183 3.714 1.00 92.06 97 GLN A N 1
ATOM 754 C CA . GLN A 1 97 ? 8.981 -8.337 4.875 1.00 92.06 97 GLN A CA 1
ATOM 755 C C . GLN A 1 97 ? 7.695 -8.255 5.696 1.00 92.06 97 GLN A C 1
ATOM 757 O O . GLN A 1 97 ? 6.597 -8.162 5.155 1.00 92.06 97 GLN A O 1
ATOM 762 N N . GLU A 1 98 ? 7.827 -8.298 7.017 1.00 92.50 98 GLU A N 1
ATOM 763 C CA . GLU A 1 98 ? 6.700 -8.213 7.940 1.00 92.50 98 GLU A CA 1
ATOM 764 C C . GLU A 1 98 ? 6.617 -6.821 8.570 1.00 92.50 98 GLU A C 1
ATOM 766 O O . GLU A 1 98 ? 7.569 -6.335 9.188 1.00 92.50 98 GLU A O 1
ATOM 771 N N . HIS A 1 99 ? 5.446 -6.193 8.473 1.00 89.25 99 HIS A N 1
ATOM 772 C CA . HIS A 1 99 ? 5.143 -4.931 9.131 1.00 89.25 99 HIS A CA 1
ATOM 773 C C . HIS A 1 99 ? 4.134 -5.151 10.256 1.00 89.25 99 HIS A C 1
ATOM 775 O O . HIS A 1 99 ? 2.951 -5.421 10.030 1.00 89.25 99 HIS A O 1
ATOM 781 N N . LYS A 1 100 ? 4.591 -5.008 11.503 1.00 89.19 100 LYS A N 1
ATOM 782 C CA . LYS A 1 100 ? 3.709 -5.097 12.666 1.00 89.19 100 LYS A CA 1
ATOM 783 C C . LYS A 1 100 ? 2.953 -3.789 12.857 1.00 89.19 100 LYS A C 1
ATOM 785 O O . LYS A 1 100 ? 3.546 -2.749 13.142 1.00 89.19 100 LYS A O 1
ATOM 790 N N . ILE A 1 101 ? 1.628 -3.862 12.811 1.00 85.62 101 ILE A N 1
ATOM 791 C CA . ILE A 1 101 ? 0.776 -2.738 13.181 1.00 85.62 101 ILE A CA 1
ATOM 792 C C . ILE A 1 101 ? 0.661 -2.690 14.705 1.00 85.62 101 ILE A C 1
ATOM 794 O O . ILE A 1 101 ? 0.013 -3.529 15.345 1.00 85.62 101 ILE A O 1
ATOM 798 N N . CYS A 1 102 ? 1.288 -1.675 15.297 1.00 73.44 102 CYS A N 1
ATOM 799 C CA . CYS A 1 102 ? 1.179 -1.390 16.722 1.00 73.44 102 CYS A CA 1
ATOM 800 C C . CYS A 1 102 ? -0.298 -1.228 17.123 1.00 73.44 102 CYS A C 1
ATOM 802 O O . CYS A 1 102 ? -1.070 -0.583 16.415 1.00 73.44 102 CYS A O 1
ATOM 804 N N . ASN A 1 103 ? -0.669 -1.798 18.273 1.00 81.88 103 ASN A N 1
ATOM 805 C CA . ASN A 1 103 ? -2.010 -1.813 18.886 1.00 81.88 103 ASN A CA 1
ATOM 806 C C . ASN A 1 103 ? -2.993 -2.883 18.388 1.00 81.88 103 ASN A C 1
ATOM 808 O O . ASN A 1 103 ? -3.928 -3.181 19.124 1.00 81.88 103 ASN A O 1
ATOM 812 N N . LEU A 1 104 ? -2.788 -3.495 17.215 1.00 82.75 104 LEU A N 1
ATOM 813 C CA . LEU A 1 104 ? -3.672 -4.571 16.733 1.00 82.75 104 LEU A CA 1
ATOM 814 C C . LEU A 1 104 ? -3.085 -5.982 16.879 1.00 82.75 104 LEU A C 1
ATOM 816 O O . LEU A 1 104 ? -3.817 -6.952 16.729 1.00 82.75 104 LEU A O 1
ATOM 820 N N . ASN A 1 105 ? -1.780 -6.114 17.154 1.00 86.25 105 ASN A N 1
ATOM 821 C CA . ASN A 1 105 ? -1.056 -7.397 17.083 1.00 86.25 105 ASN A CA 1
ATOM 822 C C . ASN A 1 105 ? -1.251 -8.136 15.745 1.00 86.25 105 ASN A C 1
ATOM 824 O O . ASN A 1 105 ? -1.106 -9.352 15.676 1.00 86.25 105 ASN A O 1
ATOM 828 N N . VAL A 1 106 ? -1.537 -7.386 14.680 1.00 90.00 106 VAL A N 1
ATOM 829 C CA . VAL A 1 106 ? -1.616 -7.896 13.314 1.00 90.00 106 VAL A CA 1
ATOM 830 C C . VAL A 1 106 ? -0.287 -7.620 12.626 1.00 90.00 106 VAL A C 1
ATOM 832 O O . VAL A 1 106 ? 0.273 -6.522 12.737 1.00 90.00 106 VAL A O 1
ATOM 835 N N . VAL A 1 107 ? 0.215 -8.637 11.939 1.00 90.94 107 VAL A N 1
ATOM 836 C CA . VAL A 1 107 ? 1.376 -8.553 11.059 1.00 90.94 107 VAL A CA 1
ATOM 837 C C . VAL A 1 107 ? 0.850 -8.544 9.634 1.00 90.94 107 VAL A C 1
ATOM 839 O O . VAL A 1 107 ? 0.041 -9.400 9.282 1.00 90.94 107 VAL A O 1
ATOM 842 N N . ILE A 1 108 ? 1.265 -7.554 8.850 1.00 93.00 108 ILE A N 1
ATOM 843 C CA . ILE A 1 108 ? 0.950 -7.482 7.424 1.00 93.00 108 ILE A CA 1
ATOM 844 C C . ILE A 1 108 ? 2.232 -7.696 6.638 1.00 93.00 108 ILE A C 1
ATOM 846 O O . ILE A 1 108 ? 3.254 -7.075 6.945 1.00 93.00 108 ILE A O 1
ATOM 850 N N . GLY A 1 109 ? 2.163 -8.551 5.627 1.00 94.56 109 GLY A N 1
ATOM 851 C CA . GLY A 1 109 ? 3.250 -8.791 4.702 1.00 94.56 109 GLY A CA 1
ATOM 852 C C . GLY A 1 109 ? 3.364 -7.702 3.644 1.00 94.56 109 GLY A C 1
ATOM 853 O O . GLY A 1 109 ? 2.372 -7.196 3.108 1.00 94.56 109 GLY A O 1
ATOM 854 N N . HIS A 1 110 ? 4.595 -7.353 3.303 1.00 94.75 110 HIS A N 1
ATOM 855 C CA . HIS A 1 110 ? 4.901 -6.576 2.114 1.00 94.75 110 HIS A CA 1
ATOM 856 C C . HIS A 1 110 ? 6.091 -7.188 1.375 1.00 94.75 110 HIS A C 1
ATOM 858 O O . HIS A 1 110 ? 7.070 -7.628 1.971 1.00 94.75 110 HIS A O 1
ATOM 864 N N . PHE A 1 111 ? 5.979 -7.242 0.052 1.00 95.38 111 PHE A N 1
ATOM 865 C CA . PHE A 1 111 ? 7.011 -7.733 -0.852 1.00 95.38 111 PHE A CA 1
ATOM 866 C C . PHE A 1 111 ? 7.546 -6.550 -1.643 1.00 95.38 111 PHE A C 1
ATOM 868 O O . PHE A 1 111 ? 6.778 -5.867 -2.326 1.00 95.38 111 PHE A O 1
ATOM 875 N N . ILE A 1 112 ? 8.851 -6.305 -1.565 1.00 95.19 112 ILE A N 1
ATOM 876 C CA . ILE A 1 112 ? 9.474 -5.137 -2.191 1.00 95.19 112 ILE A CA 1
ATOM 877 C C . ILE A 1 112 ? 10.378 -5.590 -3.327 1.00 95.19 112 ILE A C 1
ATOM 879 O O . ILE A 1 112 ? 11.261 -6.429 -3.161 1.00 95.19 112 ILE A O 1
ATOM 883 N N . SER A 1 113 ? 10.179 -4.998 -4.496 1.00 95.31 113 SER A N 1
ATOM 884 C CA . SER A 1 113 ? 11.010 -5.237 -5.670 1.00 95.31 113 SER A CA 1
ATOM 885 C C . SER A 1 113 ? 11.401 -3.927 -6.337 1.00 95.31 113 SER A C 1
ATOM 887 O O . SER A 1 113 ? 10.679 -2.933 -6.254 1.00 95.31 113 SER A O 1
ATOM 889 N N . SER A 1 114 ? 12.521 -3.949 -7.052 1.00 95.50 114 SER A N 1
ATOM 890 C CA . SER A 1 114 ? 13.015 -2.811 -7.826 1.00 95.50 114 SER A CA 1
ATOM 891 C C . SER A 1 114 ? 13.375 -3.256 -9.239 1.00 95.50 114 SER A C 1
ATOM 893 O O . SER A 1 114 ? 13.921 -4.342 -9.428 1.00 95.50 114 SER A O 1
ATOM 895 N N . GLY A 1 115 ? 13.073 -2.430 -10.238 1.00 94.81 115 GLY A N 1
ATOM 896 C CA . GLY A 1 115 ? 13.330 -2.731 -11.644 1.00 94.81 115 GLY A CA 1
ATOM 897 C C . GLY A 1 115 ? 13.427 -1.486 -12.525 1.00 94.81 115 GLY A C 1
ATOM 898 O O . GLY A 1 115 ? 13.247 -0.353 -12.085 1.00 94.81 115 GLY A O 1
ATOM 899 N N . ASN A 1 116 ? 13.728 -1.696 -13.806 1.00 96.00 116 ASN A N 1
ATOM 900 C CA . ASN A 1 116 ? 13.903 -0.605 -14.778 1.00 96.00 116 ASN A CA 1
ATOM 901 C C . ASN A 1 116 ? 12.618 -0.269 -15.556 1.00 96.00 116 ASN A C 1
ATOM 903 O O . ASN A 1 116 ? 12.542 0.763 -16.232 1.00 96.00 116 ASN A O 1
ATOM 907 N N . ALA A 1 117 ? 11.617 -1.142 -15.479 1.00 96.19 117 ALA A N 1
ATOM 908 C CA . ALA A 1 117 ? 10.376 -1.081 -16.233 1.00 96.19 117 ALA A CA 1
ATOM 909 C C . ALA A 1 117 ? 9.200 -1.445 -15.318 1.00 96.19 117 ALA A C 1
ATOM 911 O O . ALA A 1 117 ? 9.414 -2.166 -14.348 1.00 96.19 117 ALA A O 1
ATOM 912 N N . PRO A 1 118 ? 7.984 -0.961 -15.618 1.00 96.12 118 PRO A N 1
ATOM 913 C CA . PRO A 1 118 ? 6.797 -1.387 -14.891 1.00 96.12 118 PRO A CA 1
ATOM 914 C C . PRO A 1 118 ? 6.568 -2.892 -15.059 1.00 96.12 118 PRO A C 1
ATOM 916 O O . PRO A 1 118 ? 6.891 -3.468 -16.102 1.00 96.12 118 PRO A O 1
ATOM 919 N N . LEU A 1 119 ? 5.962 -3.509 -14.049 1.00 95.56 119 LEU A N 1
ATOM 920 C CA . LEU A 1 119 ? 5.501 -4.891 -14.132 1.00 95.56 119 LEU A CA 1
ATOM 921 C C . LEU A 1 119 ? 4.046 -4.922 -14.598 1.00 95.56 119 LEU A C 1
ATOM 923 O O . LEU A 1 119 ? 3.228 -4.104 -14.180 1.00 95.56 119 LEU A O 1
ATOM 927 N N . GLU A 1 120 ? 3.723 -5.895 -15.448 1.00 94.94 120 GLU A N 1
ATOM 928 C CA . GLU A 1 120 ? 2.338 -6.197 -15.832 1.00 94.94 120 GLU A CA 1
ATOM 929 C C . GLU A 1 120 ? 1.591 -6.884 -14.679 1.00 94.94 120 GLU A C 1
ATOM 931 O O . GLU A 1 120 ? 0.423 -6.614 -14.413 1.00 94.94 120 GLU A O 1
ATOM 936 N N . ARG A 1 121 ? 2.296 -7.762 -13.961 1.00 93.81 121 ARG A N 1
ATOM 937 C CA . ARG A 1 121 ? 1.793 -8.508 -12.808 1.00 93.81 121 ARG A CA 1
ATOM 938 C C . ARG A 1 121 ? 2.931 -8.819 -11.837 1.00 93.81 121 ARG A C 1
ATOM 940 O O . ARG A 1 121 ? 4.061 -9.029 -12.289 1.00 93.81 121 ARG A O 1
ATOM 947 N N . PRO A 1 122 ? 2.651 -8.885 -10.529 1.00 94.00 122 PRO A N 1
ATOM 948 C CA . PRO A 1 122 ? 3.638 -9.319 -9.554 1.00 94.00 122 PRO A CA 1
ATOM 949 C C . PRO A 1 122 ? 3.959 -10.816 -9.743 1.00 94.00 122 PRO A C 1
ATOM 951 O O . PRO A 1 122 ? 3.107 -11.576 -10.225 1.00 94.00 122 PRO A O 1
ATOM 954 N N . PRO A 1 123 ? 5.169 -11.264 -9.366 1.00 92.62 123 PRO A N 1
ATOM 955 C CA . PRO A 1 123 ? 5.516 -12.678 -9.308 1.00 92.62 123 PRO A CA 1
ATOM 956 C C . PRO A 1 123 ? 4.559 -13.479 -8.414 1.00 92.62 123 PRO A C 1
ATOM 958 O O . PRO A 1 123 ? 3.867 -12.951 -7.539 1.00 92.62 123 PRO A O 1
ATOM 961 N N . VAL A 1 124 ? 4.513 -14.792 -8.629 1.00 89.81 124 VAL A N 1
ATOM 962 C CA . VAL A 1 124 ? 3.718 -15.683 -7.779 1.00 89.81 124 VAL A CA 1
ATOM 963 C C . VAL A 1 124 ? 4.438 -15.863 -6.444 1.00 89.81 124 VAL A C 1
ATOM 965 O O . VAL A 1 124 ? 5.540 -16.401 -6.401 1.00 89.81 124 VAL A O 1
ATOM 968 N N . HIS A 1 125 ? 3.786 -15.452 -5.358 1.00 89.31 125 HIS A N 1
ATOM 969 C CA . HIS A 1 125 ? 4.267 -15.627 -3.990 1.00 89.31 125 HIS A CA 1
ATOM 970 C C . HIS A 1 125 ? 3.357 -16.613 -3.258 1.00 89.31 125 HIS A C 1
ATOM 972 O O . HIS A 1 125 ? 2.190 -16.313 -3.012 1.00 89.31 125 HIS A O 1
ATOM 978 N N . SER A 1 126 ? 3.879 -17.795 -2.921 1.00 88.75 126 SER A N 1
ATOM 979 C CA . SER A 1 126 ? 3.136 -18.824 -2.174 1.00 88.75 126 SER A CA 1
ATOM 980 C C . SER A 1 126 ? 2.873 -18.432 -0.719 1.00 88.75 126 SER A C 1
ATOM 982 O O . SER A 1 126 ? 1.935 -18.936 -0.114 1.00 88.75 126 SER A O 1
ATOM 984 N N . GLN A 1 127 ? 3.696 -17.534 -0.173 1.00 92.12 127 GLN A N 1
ATOM 985 C CA . GLN A 1 127 ? 3.601 -17.039 1.200 1.00 92.12 127 GLN A CA 1
ATOM 986 C C . GLN A 1 127 ? 2.685 -15.816 1.342 1.00 92.12 127 GLN A C 1
ATOM 988 O O . GLN A 1 127 ? 2.396 -15.427 2.465 1.00 92.12 127 GLN A O 1
ATOM 993 N N . ALA A 1 128 ? 2.236 -15.211 0.235 1.00 94.19 128 ALA A N 1
ATOM 994 C CA . ALA A 1 128 ? 1.407 -14.013 0.287 1.00 94.19 128 ALA A CA 1
ATOM 995 C C . ALA A 1 128 ? 0.007 -14.334 0.822 1.00 94.19 128 ALA A C 1
ATOM 997 O O . ALA A 1 128 ? -0.704 -15.182 0.267 1.00 94.19 128 ALA A O 1
ATOM 998 N N . VAL A 1 129 ? -0.400 -13.614 1.862 1.00 94.94 129 VAL A N 1
ATOM 999 C CA . VAL A 1 129 ? -1.709 -13.729 2.504 1.00 94.94 129 VAL A CA 1
ATOM 1000 C C . VAL A 1 129 ? -2.615 -12.557 2.136 1.00 94.94 129 VAL A C 1
ATOM 1002 O O . VAL A 1 129 ? -2.193 -11.532 1.607 1.00 94.94 129 VAL A O 1
ATOM 1005 N N . HIS A 1 130 ? -3.914 -12.720 2.375 1.00 95.50 130 HIS A N 1
ATOM 1006 C CA . HIS A 1 130 ? -4.896 -11.682 2.083 1.00 95.50 130 HIS A CA 1
ATOM 1007 C C . HIS A 1 130 ? -4.618 -10.395 2.879 1.00 95.50 130 HIS A C 1
ATOM 1009 O O . HIS A 1 130 ? -4.531 -10.435 4.104 1.00 95.50 130 HIS A O 1
ATOM 1015 N N . GLY A 1 131 ? -4.529 -9.257 2.184 1.00 94.69 131 GLY A N 1
ATOM 1016 C CA . GLY A 1 131 ? -4.160 -7.960 2.766 1.00 94.69 131 GLY A CA 1
ATOM 1017 C C . GLY A 1 131 ? -2.699 -7.557 2.538 1.00 94.69 131 GLY A C 1
ATOM 1018 O O . GLY A 1 131 ? -2.372 -6.376 2.687 1.00 94.69 131 GLY A O 1
ATOM 1019 N N . ASP A 1 132 ? -1.846 -8.491 2.110 1.00 96.06 132 ASP A N 1
ATOM 1020 C CA . ASP A 1 132 ? -0.448 -8.193 1.809 1.00 96.06 132 ASP A CA 1
ATOM 1021 C C . ASP A 1 132 ? -0.299 -7.253 0.615 1.00 96.06 132 ASP A C 1
ATOM 1023 O O . ASP A 1 132 ? -1.126 -7.215 -0.307 1.00 96.06 132 ASP A O 1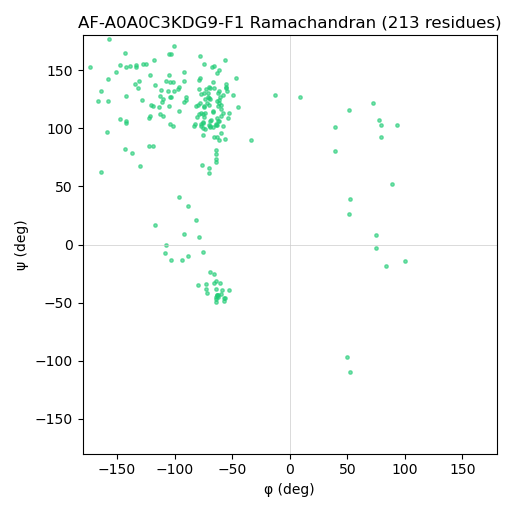
ATOM 1027 N N . LEU A 1 133 ? 0.807 -6.516 0.619 1.00 96.38 133 LEU A N 1
ATOM 1028 C CA . LEU A 1 133 ? 1.170 -5.598 -0.449 1.00 96.38 133 LEU A CA 1
ATOM 1029 C C . LEU A 1 133 ? 2.324 -6.145 -1.278 1.00 96.38 133 LEU A C 1
ATOM 1031 O O . LEU A 1 133 ? 3.300 -6.666 -0.747 1.00 96.38 133 LEU A O 1
ATOM 1035 N N . TYR A 1 134 ? 2.257 -5.940 -2.586 1.00 96.81 134 TYR A N 1
ATOM 1036 C CA . TYR A 1 134 ? 3.433 -6.018 -3.443 1.00 96.81 134 TYR A CA 1
ATOM 1037 C C . TYR A 1 134 ? 3.771 -4.617 -3.934 1.00 96.81 134 TYR A C 1
ATOM 1039 O O . TYR A 1 134 ? 2.920 -3.938 -4.510 1.00 96.81 134 TYR A O 1
ATOM 1047 N N . ILE A 1 135 ? 5.007 -4.186 -3.708 1.00 95.81 135 ILE A N 1
ATOM 1048 C CA . ILE A 1 135 ? 5.496 -2.846 -4.017 1.00 95.81 135 ILE A CA 1
ATOM 1049 C C . ILE A 1 135 ? 6.632 -2.988 -5.031 1.00 95.81 135 ILE A C 1
ATOM 1051 O O . ILE A 1 135 ? 7.653 -3.628 -4.771 1.00 95.81 135 ILE A O 1
ATOM 1055 N N . HIS A 1 136 ? 6.452 -2.393 -6.208 1.00 95.50 136 HIS A N 1
ATOM 1056 C CA . HIS A 1 136 ? 7.473 -2.349 -7.248 1.00 95.50 136 HIS A CA 1
ATOM 1057 C C . HIS A 1 136 ? 7.954 -0.924 -7.485 1.00 95.50 136 HIS A C 1
ATOM 1059 O O . HIS A 1 136 ? 7.188 -0.060 -7.920 1.00 95.50 136 HIS A O 1
ATOM 1065 N N . HIS A 1 137 ? 9.240 -0.695 -7.252 1.00 94.81 137 HIS A N 1
ATOM 1066 C CA . HIS A 1 137 ? 9.916 0.548 -7.583 1.00 94.81 137 HIS A CA 1
ATOM 1067 C C . HIS A 1 137 ? 10.495 0.468 -8.993 1.00 94.81 137 HIS A C 1
ATOM 1069 O O . HIS A 1 137 ? 11.303 -0.411 -9.290 1.00 94.81 137 HIS A O 1
ATOM 1075 N N . TYR A 1 138 ? 10.133 1.415 -9.856 1.00 94.94 138 TYR A N 1
ATOM 1076 C CA . TYR A 1 138 ? 10.734 1.524 -11.182 1.00 94.94 138 TYR A CA 1
ATOM 1077 C C . TYR A 1 138 ? 10.933 2.982 -11.576 1.00 94.94 138 TYR A C 1
ATOM 1079 O O . TYR A 1 138 ? 10.012 3.801 -11.537 1.00 94.94 138 TYR A O 1
ATOM 1087 N N . LYS A 1 139 ? 12.160 3.326 -11.981 1.00 92.19 139 LYS A N 1
ATOM 1088 C CA . LYS A 1 139 ? 12.569 4.717 -12.240 1.00 92.19 139 LYS A CA 1
ATOM 1089 C C . LYS A 1 139 ? 12.250 5.612 -11.024 1.00 92.19 139 LYS A C 1
ATOM 1091 O O . LYS A 1 139 ? 12.875 5.463 -9.986 1.00 92.19 139 LYS A O 1
ATOM 1096 N N . ASN A 1 140 ? 11.258 6.499 -11.149 1.00 91.31 140 ASN A N 1
ATOM 1097 C CA . ASN A 1 140 ? 10.774 7.407 -10.098 1.00 91.31 140 ASN A CA 1
ATOM 1098 C C . ASN A 1 140 ? 9.310 7.127 -9.706 1.00 91.31 140 ASN A C 1
ATOM 1100 O O . ASN A 1 140 ? 8.641 7.991 -9.136 1.00 91.31 140 ASN A O 1
ATOM 1104 N N . TRP A 1 141 ? 8.801 5.952 -10.067 1.00 92.56 141 TRP A N 1
ATOM 1105 C CA . TRP A 1 141 ? 7.415 5.547 -9.892 1.00 92.56 141 TRP A CA 1
ATOM 1106 C C . TRP A 1 141 ? 7.323 4.332 -8.974 1.00 92.56 141 TRP A C 1
ATOM 1108 O O . TRP A 1 141 ? 8.288 3.586 -8.789 1.00 92.56 141 TRP A O 1
ATOM 1118 N N . VAL A 1 142 ? 6.136 4.151 -8.404 1.00 94.31 142 VAL A N 1
ATOM 1119 C CA . VAL A 1 142 ? 5.796 3.008 -7.564 1.00 94.31 142 VAL A CA 1
ATOM 1120 C C . VAL A 1 142 ? 4.510 2.404 -8.107 1.00 94.31 142 VAL A C 1
ATOM 1122 O O . VAL A 1 142 ? 3.512 3.111 -8.243 1.00 94.31 142 VAL A O 1
ATOM 1125 N N . GLN A 1 143 ? 4.546 1.112 -8.418 1.00 95.44 143 GLN A N 1
ATOM 1126 C CA . GLN A 1 143 ? 3.354 0.304 -8.655 1.00 95.44 143 GLN A CA 1
ATOM 1127 C C . GLN A 1 143 ? 3.065 -0.525 -7.408 1.00 95.44 143 GLN A C 1
ATOM 1129 O O . GLN A 1 143 ? 3.984 -1.035 -6.764 1.00 95.44 143 GLN A O 1
ATOM 1134 N N . ILE A 1 144 ? 1.785 -0.640 -7.070 1.00 96.88 144 ILE A N 1
ATOM 1135 C CA . ILE A 1 144 ? 1.339 -1.317 -5.860 1.00 96.88 144 ILE A CA 1
ATOM 1136 C C . ILE A 1 144 ? 0.220 -2.282 -6.237 1.00 96.88 144 ILE A C 1
ATOM 1138 O O . ILE A 1 144 ? -0.702 -1.908 -6.967 1.00 96.88 144 ILE A O 1
ATOM 1142 N N . TRP A 1 145 ? 0.295 -3.500 -5.709 1.00 97.50 145 TRP A N 1
ATOM 1143 C CA . TRP A 1 145 ? -0.766 -4.496 -5.796 1.00 97.50 145 TRP A CA 1
ATOM 1144 C C . TRP A 1 145 ? -1.209 -4.922 -4.400 1.00 97.50 145 TRP A C 1
ATOM 1146 O O . TRP A 1 145 ? -0.391 -5.007 -3.483 1.00 97.50 145 TRP A O 1
ATOM 1156 N N . LEU A 1 146 ? -2.501 -5.216 -4.260 1.00 97.06 146 LEU A N 1
ATOM 1157 C CA . LEU A 1 146 ? -3.098 -5.751 -3.035 1.00 97.06 146 LEU A CA 1
ATOM 1158 C C . LEU A 1 146 ? -3.409 -7.227 -3.225 1.00 97.06 146 LEU A C 1
ATOM 1160 O O . LEU A 1 146 ? -4.045 -7.601 -4.213 1.00 97.06 146 LEU A O 1
ATOM 1164 N N . ARG A 1 147 ? -3.016 -8.065 -2.269 1.00 96.56 147 ARG A N 1
ATOM 1165 C CA . ARG A 1 147 ? -3.411 -9.468 -2.264 1.00 96.56 147 ARG A CA 1
ATOM 1166 C C . ARG A 1 147 ? -4.867 -9.608 -1.824 1.00 96.56 147 ARG A C 1
ATOM 1168 O O . ARG A 1 147 ? -5.194 -9.509 -0.640 1.00 96.56 147 ARG A O 1
ATOM 1175 N N . ASP A 1 148 ? -5.745 -9.890 -2.776 1.00 94.50 148 ASP A N 1
ATOM 1176 C CA . ASP A 1 148 ? -7.144 -10.221 -2.526 1.00 94.50 148 ASP A CA 1
ATOM 1177 C C . ASP A 1 148 ? -7.365 -11.725 -2.677 1.00 94.50 148 ASP A C 1
ATOM 1179 O O . ASP A 1 148 ? -7.386 -12.251 -3.789 1.00 94.50 148 ASP A O 1
ATOM 1183 N N . SER A 1 149 ? -7.489 -12.433 -1.553 1.00 90.06 149 SER A N 1
ATOM 1184 C CA . SER A 1 149 ? -7.585 -13.893 -1.509 1.00 90.06 149 SER A CA 1
ATOM 1185 C C . SER A 1 149 ? -6.479 -14.576 -2.343 1.00 90.06 149 SER A C 1
ATOM 1187 O O . SER A 1 149 ? -5.336 -14.704 -1.894 1.00 90.06 149 SER A O 1
ATOM 1189 N N . ASN A 1 150 ? -6.785 -14.956 -3.588 1.00 89.38 150 ASN A N 1
ATOM 1190 C CA . ASN A 1 150 ? -5.892 -15.688 -4.490 1.00 89.38 150 ASN A CA 1
ATOM 1191 C C . ASN A 1 150 ? -5.327 -14.851 -5.646 1.00 89.38 150 ASN A C 1
ATOM 1193 O O . ASN A 1 150 ? -4.553 -15.376 -6.448 1.00 89.38 150 ASN A O 1
ATOM 1197 N N . GLN A 1 151 ? -5.691 -13.574 -5.748 1.00 94.19 151 GLN A N 1
ATOM 1198 C CA . GLN A 1 151 ? -5.304 -12.709 -6.859 1.00 94.19 151 GLN A CA 1
ATOM 1199 C C . GLN A 1 151 ? -4.655 -11.414 -6.377 1.00 94.19 151 GLN A C 1
ATOM 1201 O O . GLN A 1 151 ? -4.872 -10.952 -5.260 1.00 94.19 151 GLN A O 1
ATOM 1206 N N . TRP A 1 152 ? -3.835 -10.828 -7.242 1.00 95.50 152 TRP A N 1
ATOM 1207 C CA . TRP A 1 152 ? -3.242 -9.519 -7.016 1.00 95.50 152 TRP A CA 1
ATOM 1208 C C . TRP A 1 152 ? -4.084 -8.462 -7.721 1.00 95.50 152 TRP A C 1
ATOM 1210 O O . TRP A 1 152 ? -4.174 -8.464 -8.948 1.00 95.50 152 TRP A O 1
ATOM 1220 N N . LEU A 1 153 ? -4.697 -7.566 -6.950 1.00 95.19 153 LEU A N 1
ATOM 1221 C CA . LEU A 1 153 ? -5.439 -6.433 -7.488 1.00 95.19 153 LEU A CA 1
ATOM 1222 C C . LEU A 1 153 ? -4.449 -5.347 -7.926 1.00 95.19 153 LEU A C 1
ATOM 1224 O O . LEU A 1 153 ? -3.654 -4.907 -7.090 1.00 95.19 153 LEU A O 1
ATOM 1228 N N . PRO A 1 154 ? -4.462 -4.929 -9.203 1.00 94.06 154 PRO A N 1
ATOM 1229 C CA . PRO A 1 154 ? -3.537 -3.931 -9.719 1.00 94.06 154 PRO A CA 1
ATOM 1230 C C . PRO A 1 154 ? -3.922 -2.505 -9.326 1.00 94.06 154 PRO A C 1
ATOM 1232 O O . PRO A 1 154 ? -5.069 -2.220 -8.982 1.00 94.06 154 PRO A O 1
ATOM 1235 N N . ASP A 1 155 ? -2.940 -1.610 -9.438 1.00 85.19 155 ASP A N 1
ATOM 1236 C CA . ASP A 1 155 ? -3.103 -0.154 -9.417 1.00 85.19 155 ASP A CA 1
ATOM 1237 C C . ASP A 1 155 ? -3.886 0.392 -8.215 1.00 85.19 155 ASP A C 1
ATOM 1239 O O . ASP A 1 155 ? -4.670 1.345 -8.332 1.00 85.19 155 ASP A O 1
ATOM 1243 N N . ILE A 1 156 ? -3.656 -0.185 -7.031 1.00 94.12 156 ILE A N 1
ATOM 1244 C CA . ILE A 1 156 ? -4.252 0.346 -5.806 1.00 94.12 156 ILE A CA 1
ATOM 1245 C C . ILE A 1 156 ? -3.680 1.735 -5.505 1.00 94.12 156 ILE A C 1
ATOM 1247 O O . ILE A 1 156 ? -2.478 1.991 -5.594 1.00 94.12 156 ILE A O 1
ATOM 1251 N N . LYS A 1 157 ? -4.572 2.662 -5.163 1.00 92.38 157 LYS A N 1
ATOM 1252 C CA . LYS A 1 157 ? -4.234 4.071 -4.935 1.00 92.38 157 LYS A CA 1
ATOM 1253 C C . LYS A 1 157 ? -4.181 4.385 -3.446 1.00 92.38 157 LYS A C 1
ATOM 1255 O O . LYS A 1 157 ? -4.715 3.652 -2.614 1.00 92.38 157 LYS A O 1
ATOM 1260 N N . ASP A 1 158 ? -3.576 5.525 -3.121 1.00 94.19 158 ASP A N 1
ATOM 1261 C CA . ASP A 1 158 ? -3.732 6.146 -1.804 1.00 94.19 158 ASP A CA 1
ATOM 1262 C C . ASP A 1 158 ? -5.217 6.177 -1.408 1.00 94.19 158 ASP A C 1
ATOM 1264 O O . ASP A 1 158 ? -6.085 6.406 -2.254 1.00 94.19 158 ASP A O 1
ATOM 1268 N N . ARG A 1 159 ? -5.502 5.970 -0.118 1.00 94.38 159 ARG A N 1
ATOM 1269 C CA . ARG A 1 159 ? -6.850 5.804 0.467 1.00 94.38 159 ARG A CA 1
ATOM 1270 C C . ARG A 1 159 ? -7.536 4.466 0.233 1.00 94.38 159 ARG A C 1
ATOM 1272 O O . ARG A 1 159 ? -8.614 4.289 0.791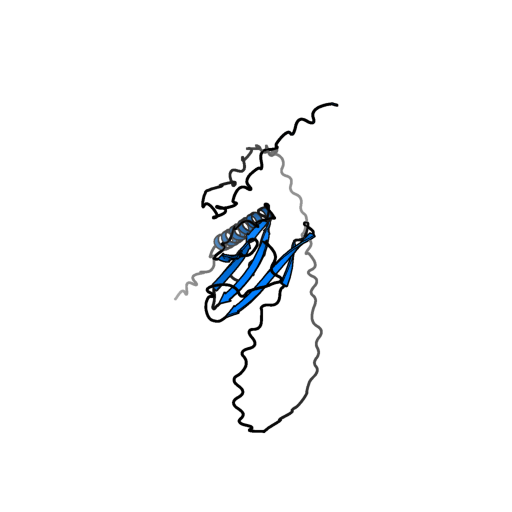 1.00 94.38 159 ARG A O 1
ATOM 1279 N N . CYS A 1 160 ? -6.955 3.536 -0.523 1.00 95.19 160 CYS A N 1
ATOM 1280 C CA . CYS A 1 160 ? -7.536 2.199 -0.643 1.00 95.19 160 CYS A CA 1
ATOM 1281 C C . CYS A 1 160 ? -7.716 1.578 0.753 1.00 95.19 160 CYS A C 1
ATOM 1283 O O . CYS A 1 160 ? -6.831 1.699 1.602 1.00 95.19 160 CYS A O 1
ATOM 1285 N N . HIS A 1 161 ? -8.874 0.979 1.020 1.00 95.06 161 HIS A N 1
ATOM 1286 C CA . HIS A 1 161 ? -9.175 0.382 2.319 1.00 95.06 161 HIS A CA 1
ATOM 1287 C C . HIS A 1 161 ? -8.492 -0.974 2.469 1.00 95.06 161 HIS A C 1
ATOM 1289 O O . HIS A 1 161 ? -8.413 -1.741 1.509 1.00 95.06 161 HIS A O 1
ATOM 1295 N N . HIS A 1 162 ? -8.024 -1.283 3.680 1.00 94.56 162 HIS A N 1
ATOM 1296 C CA . HIS A 1 162 ? -7.541 -2.629 3.964 1.00 94.56 162 HIS A CA 1
ATOM 1297 C C . HIS A 1 162 ? -8.730 -3.604 3.970 1.00 94.56 162 HIS A C 1
ATOM 1299 O O . HIS A 1 162 ? -9.742 -3.302 4.611 1.00 94.56 162 HIS A O 1
ATOM 1305 N N . PRO A 1 163 ? -8.630 -4.778 3.325 1.00 94.38 163 PRO A N 1
ATOM 1306 C CA . PRO A 1 163 ? -9.783 -5.656 3.138 1.00 94.38 163 PRO A CA 1
ATOM 1307 C C . PRO A 1 163 ? -10.331 -6.239 4.450 1.00 94.38 163 PRO A C 1
ATOM 1309 O O . PRO A 1 163 ? -11.538 -6.396 4.596 1.00 94.38 163 PRO A O 1
ATOM 1312 N N . THR A 1 164 ? -9.468 -6.507 5.436 1.00 93.81 164 THR A N 1
ATOM 1313 C CA . THR A 1 164 ? -9.871 -7.065 6.745 1.00 93.81 164 THR A CA 1
ATOM 1314 C C . THR A 1 164 ? -9.776 -6.078 7.911 1.00 93.81 164 THR A C 1
ATOM 1316 O O . THR A 1 164 ? -10.213 -6.391 9.015 1.00 93.81 164 THR A O 1
ATOM 1319 N N . LEU A 1 165 ? -9.215 -4.882 7.694 1.00 93.94 165 LEU A N 1
ATOM 1320 C CA . LEU A 1 165 ? -8.947 -3.903 8.753 1.00 93.94 165 LEU A CA 1
ATOM 1321 C C . LEU A 1 165 ? -9.671 -2.596 8.410 1.00 93.94 165 LEU A C 1
ATOM 1323 O O . LEU A 1 165 ? -9.072 -1.696 7.822 1.00 93.94 165 LEU A O 1
ATOM 1327 N N . PRO A 1 166 ? -10.959 -2.454 8.763 1.00 92.38 166 PRO A N 1
ATOM 1328 C CA . PRO A 1 166 ? -11.793 -1.370 8.249 1.00 92.38 166 PRO A CA 1
ATOM 1329 C C . PRO A 1 166 ? -11.248 0.015 8.614 1.00 92.38 166 PRO A C 1
ATOM 1331 O O . PRO A 1 166 ? -11.384 0.967 7.848 1.00 92.38 166 PRO A O 1
ATOM 1334 N N . GLU A 1 167 ? -10.617 0.172 9.775 1.00 94.81 167 GLU A N 1
ATOM 1335 C CA . GLU A 1 167 ? -10.045 1.448 10.223 1.00 94.81 167 GLU A CA 1
ATOM 1336 C C . GLU A 1 167 ? -8.733 1.828 9.524 1.00 94.81 167 GLU A C 1
ATOM 1338 O O . GLU A 1 167 ? -8.248 2.948 9.711 1.00 94.81 167 GLU A O 1
ATOM 1343 N N . TYR A 1 168 ? -8.178 0.936 8.704 1.00 94.94 168 TYR A N 1
ATOM 1344 C CA . TYR A 1 168 ? -6.908 1.120 8.018 1.00 94.94 168 TYR A CA 1
ATOM 1345 C C . TYR A 1 168 ? -7.108 1.437 6.538 1.00 94.94 168 TYR A C 1
ATOM 1347 O O . TYR A 1 168 ? -8.036 0.974 5.872 1.00 94.94 168 TYR A O 1
ATOM 1355 N N . CYS A 1 169 ? -6.212 2.269 6.026 1.00 95.81 169 CYS A N 1
ATOM 1356 C CA . CYS A 1 169 ? -6.161 2.660 4.630 1.00 95.81 169 CYS A CA 1
ATOM 1357 C C . CYS A 1 169 ? -4.710 2.775 4.172 1.00 95.81 169 CYS A C 1
ATOM 1359 O O . CYS A 1 169 ? -3.808 3.034 4.976 1.00 95.81 169 CYS A O 1
ATOM 1361 N N . LEU A 1 170 ? -4.497 2.575 2.877 1.00 95.75 170 LEU A N 1
ATOM 1362 C CA . LEU A 1 170 ? -3.190 2.683 2.263 1.00 95.75 170 LEU A CA 1
ATOM 1363 C C . LEU A 1 170 ? -2.779 4.152 2.240 1.00 95.75 170 LEU A C 1
ATOM 1365 O O . LEU A 1 170 ? -3.516 5.006 1.737 1.00 95.75 170 LEU A O 1
ATOM 1369 N N . TYR A 1 171 ? -1.597 4.434 2.771 1.00 95.00 171 TYR A N 1
ATOM 1370 C CA . TYR A 1 171 ? -0.951 5.728 2.658 1.00 95.00 171 TYR A CA 1
ATOM 1371 C C . TYR A 1 171 ? 0.188 5.632 1.654 1.00 95.00 171 TYR A C 1
ATOM 1373 O O . TYR A 1 171 ? 1.140 4.879 1.855 1.00 95.00 171 TYR A O 1
ATOM 1381 N N . VAL A 1 172 ? 0.085 6.417 0.583 1.00 93.75 172 VAL A N 1
ATOM 1382 C CA . VAL A 1 172 ? 1.129 6.525 -0.441 1.00 93.75 172 VAL A CA 1
ATOM 1383 C C . VAL A 1 172 ? 1.582 7.976 -0.507 1.00 93.75 172 VAL A C 1
ATOM 1385 O O . VAL A 1 172 ? 0.785 8.872 -0.787 1.00 93.75 172 VAL A O 1
ATOM 1388 N N . ALA A 1 173 ? 2.866 8.217 -0.254 1.00 91.19 173 ALA A N 1
ATOM 1389 C CA . ALA A 1 173 ? 3.467 9.542 -0.334 1.00 91.19 173 ALA A CA 1
ATOM 1390 C C . ALA A 1 173 ? 4.788 9.496 -1.104 1.00 91.19 173 ALA A C 1
ATOM 1392 O O . ALA A 1 173 ? 5.478 8.482 -1.148 1.00 91.19 173 ALA A O 1
ATOM 1393 N N . LYS A 1 174 ? 5.154 10.618 -1.730 1.00 87.62 174 LYS A N 1
ATOM 1394 C CA . LYS A 1 174 ? 6.377 10.705 -2.532 1.00 87.62 174 LYS A CA 1
ATOM 1395 C C . LYS A 1 174 ? 7.610 10.488 -1.649 1.00 87.62 174 LYS A C 1
ATOM 1397 O O . LYS A 1 174 ? 7.817 11.232 -0.695 1.00 87.62 174 LYS A O 1
ATOM 1402 N N . GLY A 1 175 ? 8.433 9.500 -2.004 1.00 85.50 175 GLY A N 1
ATOM 1403 C CA . GLY A 1 175 ? 9.669 9.174 -1.284 1.00 85.50 175 GLY A CA 1
ATOM 1404 C C . GLY A 1 175 ? 9.460 8.457 0.053 1.00 85.50 175 GLY A C 1
ATOM 1405 O O . GLY A 1 175 ? 10.422 8.289 0.794 1.00 85.50 175 GLY A O 1
ATOM 1406 N N . VAL A 1 176 ? 8.229 8.047 0.366 1.00 88.88 176 VAL A N 1
ATOM 1407 C CA . VAL A 1 176 ? 7.910 7.240 1.546 1.00 88.88 176 VAL A CA 1
ATOM 1408 C C . VAL A 1 176 ? 7.360 5.907 1.065 1.00 88.88 176 VAL A C 1
ATOM 1410 O O . VAL A 1 176 ? 6.560 5.866 0.130 1.00 88.88 176 VAL A O 1
ATOM 1413 N N . GLU A 1 177 ? 7.799 4.824 1.695 1.00 91.56 177 GLU A N 1
ATOM 1414 C CA . GLU A 1 177 ? 7.299 3.492 1.385 1.00 91.56 177 GLU A CA 1
ATOM 1415 C C . GLU A 1 177 ? 5.783 3.407 1.656 1.00 91.56 177 GLU A C 1
ATOM 1417 O O . GLU A 1 177 ? 5.325 3.870 2.710 1.00 91.56 177 GLU A O 1
ATOM 1422 N N . PRO A 1 178 ? 4.987 2.863 0.717 1.00 94.31 178 PRO A N 1
ATOM 1423 C CA . PRO A 1 178 ? 3.569 2.626 0.939 1.00 94.31 178 PRO A CA 1
ATOM 1424 C C . PRO A 1 178 ? 3.325 1.792 2.194 1.00 94.31 178 PRO A C 1
ATOM 1426 O O . PRO A 1 178 ? 3.943 0.751 2.390 1.00 94.31 178 PRO A O 1
ATOM 1429 N N . THR A 1 179 ? 2.403 2.235 3.043 1.00 93.81 179 THR A N 1
ATOM 1430 C CA . THR A 1 179 ? 2.131 1.546 4.308 1.00 93.81 179 THR A CA 1
ATOM 1431 C C . THR A 1 179 ? 0.670 1.667 4.722 1.00 93.81 179 THR A C 1
ATOM 1433 O O . THR A 1 179 ? -0.035 2.610 4.342 1.00 93.81 179 THR A O 1
ATOM 1436 N N . TRP A 1 180 ? 0.203 0.702 5.510 1.00 94.88 180 TRP A N 1
ATOM 1437 C CA . TRP A 1 180 ? -1.130 0.704 6.092 1.00 94.88 180 TRP A CA 1
ATOM 1438 C C . TRP A 1 180 ? -1.166 1.580 7.337 1.00 94.88 180 TRP A C 1
ATOM 1440 O O . TRP A 1 180 ? -0.499 1.313 8.335 1.00 94.88 180 TRP A O 1
ATOM 1450 N N . VAL A 1 181 ? -1.999 2.616 7.311 1.00 93.88 181 VAL A N 1
ATOM 1451 C CA . VAL A 1 181 ? -2.179 3.525 8.448 1.00 93.88 181 VAL A CA 1
ATOM 1452 C C . VAL A 1 181 ? -3.641 3.608 8.841 1.00 93.88 181 VAL A C 1
ATOM 1454 O O . VAL A 1 181 ? -4.533 3.431 8.012 1.00 93.88 181 VAL A O 1
ATOM 1457 N N . THR A 1 182 ? -3.905 3.958 10.099 1.00 94.50 182 THR A N 1
ATOM 1458 C CA . THR A 1 182 ? -5.276 4.275 10.508 1.00 94.50 182 THR A CA 1
ATOM 1459 C C . THR A 1 182 ? -5.785 5.504 9.752 1.00 94.50 182 THR A C 1
ATOM 1461 O O . THR A 1 182 ? -5.030 6.452 9.483 1.00 94.50 182 THR A O 1
ATOM 1464 N N . ARG A 1 183 ? -7.091 5.541 9.471 1.00 93.38 183 ARG A N 1
ATOM 1465 C CA . ARG A 1 183 ? -7.763 6.715 8.887 1.00 93.38 183 ARG A CA 1
ATOM 1466 C C . ARG A 1 183 ? -7.472 7.991 9.696 1.00 93.38 183 ARG A C 1
ATOM 1468 O O . ARG A 1 183 ? -7.170 9.035 9.121 1.00 93.38 183 ARG A O 1
ATOM 1475 N N . LYS A 1 184 ? -7.435 7.883 11.030 1.00 92.69 184 LYS A N 1
ATOM 1476 C CA . LYS A 1 184 ? -7.083 8.977 11.955 1.00 92.69 184 LYS A CA 1
ATOM 1477 C C . LYS A 1 184 ? -5.639 9.469 11.785 1.00 92.69 184 LYS A C 1
ATOM 1479 O O . LYS A 1 184 ? -5.400 10.681 11.733 1.00 92.69 184 LYS A O 1
ATOM 1484 N N . THR A 1 185 ? -4.672 8.554 11.679 1.00 92.31 185 THR A N 1
ATOM 1485 C CA . THR A 1 185 ? -3.259 8.892 11.431 1.00 92.31 185 THR A CA 1
ATOM 1486 C C . THR A 1 185 ? -3.121 9.645 10.114 1.00 92.31 185 THR A C 1
ATOM 1488 O O . THR A 1 185 ? -2.443 10.671 10.053 1.00 92.31 185 THR A O 1
ATOM 1491 N N . ARG A 1 186 ? -3.831 9.198 9.076 1.00 91.12 186 ARG A N 1
ATOM 1492 C CA . ARG A 1 186 ? -3.818 9.855 7.770 1.00 91.12 186 ARG A CA 1
ATOM 1493 C C . ARG A 1 186 ? -4.368 11.284 7.824 1.00 91.12 186 ARG A C 1
ATOM 1495 O O . ARG A 1 186 ? -3.720 12.195 7.305 1.00 91.12 186 ARG A O 1
ATOM 1502 N N . SER A 1 187 ? -5.494 11.513 8.504 1.00 89.62 187 SER A N 1
ATOM 1503 C CA . SER A 1 187 ? -6.024 12.870 8.736 1.00 89.62 187 SER A CA 1
ATOM 1504 C C . SER A 1 187 ? -5.022 13.756 9.482 1.00 89.62 187 SER A C 1
ATOM 1506 O O . SER A 1 187 ? -4.813 14.914 9.120 1.00 89.62 187 SER A O 1
ATOM 1508 N N . THR A 1 188 ? -4.317 13.187 10.463 1.00 92.12 188 THR A N 1
ATOM 1509 C CA . THR A 1 188 ? -3.251 13.887 11.195 1.00 92.12 188 THR A CA 1
ATOM 1510 C C . THR A 1 188 ? -2.091 14.280 10.274 1.00 92.12 188 THR A C 1
ATOM 1512 O O . THR A 1 188 ? -1.603 15.410 10.349 1.00 92.12 188 THR A O 1
ATOM 1515 N N . TYR A 1 189 ? -1.650 13.388 9.380 1.00 89.06 189 TYR A N 1
ATOM 1516 C CA . TYR A 1 189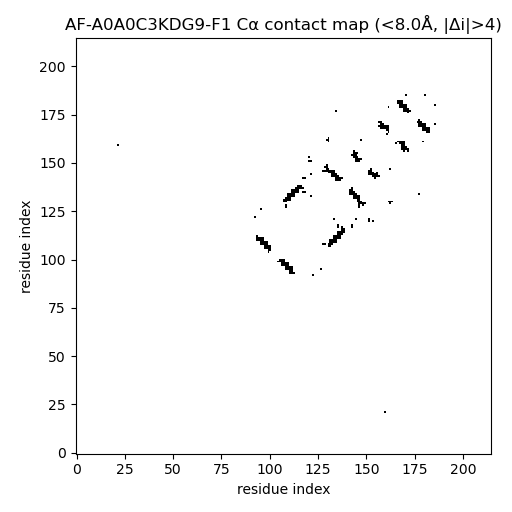 ? -0.599 13.695 8.404 1.00 89.06 189 TYR A CA 1
ATOM 1517 C C . TYR A 1 189 ? -1.020 14.807 7.440 1.00 89.06 189 TYR A C 1
ATOM 1519 O O . TYR A 1 189 ? -0.247 15.746 7.237 1.00 89.06 189 TYR A O 1
ATOM 1527 N N . LYS A 1 190 ? -2.260 14.769 6.934 1.00 85.38 190 LYS A N 1
ATOM 1528 C CA . LYS A 1 190 ? -2.837 15.834 6.093 1.00 85.38 190 LYS A CA 1
ATOM 1529 C C . LYS A 1 190 ? -2.809 17.189 6.815 1.00 85.38 190 LYS A C 1
ATOM 1531 O O . LYS A 1 190 ? -2.323 18.169 6.253 1.00 85.38 190 LYS A O 1
ATOM 1536 N N . GLY A 1 191 ? -3.264 17.236 8.070 1.00 87.56 191 GLY A N 1
ATOM 1537 C CA . GLY A 1 191 ? -3.268 18.465 8.873 1.00 87.56 191 GLY A CA 1
ATOM 1538 C C . GLY A 1 191 ? -1.864 19.027 9.122 1.00 87.56 191 GLY A C 1
ATOM 1539 O O . GLY A 1 191 ? -1.625 20.220 8.943 1.00 87.56 191 GLY A O 1
ATOM 1540 N N . ARG A 1 192 ? -0.895 18.165 9.458 1.00 87.44 192 ARG A N 1
ATOM 1541 C CA . ARG A 1 192 ? 0.507 18.579 9.659 1.00 87.44 192 ARG A CA 1
ATOM 1542 C C . ARG A 1 192 ? 1.151 19.106 8.381 1.00 87.44 192 ARG A C 1
ATOM 1544 O O . ARG A 1 192 ? 1.922 20.060 8.457 1.00 87.44 192 ARG A O 1
ATOM 1551 N N . LEU A 1 193 ? 0.847 18.501 7.233 1.00 84.31 193 LEU A N 1
ATOM 1552 C CA . LEU A 1 193 ? 1.351 18.966 5.944 1.00 84.31 193 LEU A CA 1
ATOM 1553 C C . LEU A 1 193 ? 0.817 20.367 5.619 1.00 84.31 193 LEU A C 1
ATOM 1555 O O . LEU A 1 193 ? 1.613 21.251 5.315 1.00 84.31 193 LEU A O 1
ATOM 1559 N N . LYS A 1 194 ? -0.494 20.596 5.787 1.00 83.50 194 LYS A N 1
ATOM 1560 C CA . LYS A 1 194 ? -1.116 21.916 5.589 1.00 83.50 194 LYS A CA 1
ATOM 1561 C C . LYS A 1 194 ? -0.479 22.988 6.481 1.00 83.50 194 LYS A C 1
ATOM 1563 O O . LYS A 1 194 ? -0.103 24.045 5.992 1.00 83.50 194 LYS A O 1
ATOM 1568 N N . ASN A 1 195 ? -0.276 22.684 7.764 1.00 82.75 195 ASN A N 1
ATOM 1569 C CA . ASN A 1 195 ? 0.336 23.625 8.709 1.00 82.75 195 ASN A CA 1
ATOM 1570 C C . ASN A 1 195 ? 1.791 23.974 8.359 1.00 82.75 195 ASN A C 1
ATOM 1572 O O . ASN A 1 195 ? 2.241 25.074 8.665 1.00 82.75 195 ASN A O 1
ATOM 1576 N N . ARG A 1 196 ? 2.547 23.052 7.747 1.00 83.25 196 ARG A N 1
ATOM 1577 C CA . ARG A 1 196 ? 3.920 23.333 7.294 1.00 83.25 196 ARG A CA 1
ATOM 1578 C C . ARG A 1 196 ? 3.944 24.260 6.085 1.00 83.25 196 ARG A C 1
ATOM 1580 O O . ARG A 1 196 ? 4.780 25.151 6.062 1.00 83.25 196 ARG A O 1
ATOM 1587 N N . ILE A 1 197 ? 3.037 24.049 5.132 1.00 80.62 197 ILE A N 1
ATOM 1588 C CA . ILE A 1 197 ? 2.916 24.892 3.936 1.00 80.62 197 ILE A CA 1
ATOM 1589 C C . ILE A 1 197 ? 2.525 26.313 4.352 1.00 80.62 197 ILE A C 1
ATOM 1591 O O . ILE A 1 197 ? 3.246 27.249 4.033 1.00 80.62 197 ILE A O 1
ATOM 1595 N N . GLN A 1 198 ? 1.489 26.455 5.187 1.00 80.50 198 GLN A N 1
ATOM 1596 C CA . GLN A 1 198 ? 1.045 27.760 5.689 1.00 80.50 198 GLN A CA 1
ATOM 1597 C C . GLN A 1 198 ? 2.177 28.526 6.394 1.00 80.50 198 GLN A C 1
ATOM 1599 O O . GLN A 1 198 ? 2.435 29.684 6.098 1.00 80.50 198 GLN A O 1
ATOM 1604 N N . ARG A 1 199 ? 2.932 27.857 7.276 1.00 78.06 199 ARG A N 1
ATOM 1605 C CA . ARG A 1 199 ? 4.069 28.485 7.971 1.00 78.06 199 ARG A CA 1
ATOM 1606 C C . ARG A 1 199 ? 5.220 28.887 7.053 1.00 78.06 199 ARG A C 1
ATOM 1608 O O . ARG A 1 199 ? 6.006 29.727 7.463 1.00 78.06 199 ARG A O 1
ATOM 1615 N N . GLN A 1 200 ? 5.383 28.249 5.894 1.00 74.75 200 GLN A N 1
ATOM 1616 C CA . GLN A 1 200 ? 6.407 28.644 4.923 1.00 74.75 200 GLN A CA 1
ATOM 1617 C C . GLN A 1 200 ? 5.962 29.851 4.095 1.00 74.75 200 GLN A C 1
ATOM 1619 O O . GLN A 1 200 ? 6.799 30.685 3.769 1.00 74.75 200 GLN A O 1
ATOM 1624 N N . GLU A 1 201 ? 4.670 29.957 3.791 1.00 75.25 201 GLU A N 1
ATOM 1625 C CA . GLU A 1 201 ? 4.093 31.101 3.076 1.00 75.25 201 GLU A CA 1
ATOM 1626 C C . GLU A 1 201 ? 4.015 32.354 3.962 1.00 75.25 201 GLU A C 1
ATOM 1628 O O . GLU A 1 201 ? 4.267 33.459 3.488 1.00 75.25 201 GLU A O 1
ATOM 1633 N N . ASP A 1 202 ? 3.769 32.182 5.264 1.00 68.94 202 ASP A N 1
ATOM 1634 C CA . ASP A 1 202 ? 3.673 33.280 6.234 1.00 68.94 202 ASP A CA 1
ATOM 1635 C C . ASP A 1 202 ? 5.037 33.832 6.700 1.00 68.94 202 ASP A C 1
ATOM 1637 O O . ASP A 1 202 ? 5.076 34.668 7.602 1.00 68.94 202 ASP A O 1
ATOM 1641 N N . VAL A 1 203 ? 6.170 33.393 6.130 1.00 61.56 203 VAL A N 1
ATOM 1642 C CA . VAL A 1 203 ? 7.468 34.049 6.371 1.00 61.56 203 VAL A CA 1
ATOM 1643 C C . VAL A 1 203 ? 7.563 35.259 5.435 1.00 61.56 203 VAL A C 1
ATOM 1645 O O . VAL A 1 203 ? 7.815 35.076 4.242 1.00 61.56 203 VAL A O 1
ATOM 1648 N N . PRO A 1 204 ? 7.377 36.502 5.924 1.00 59.91 204 PRO A N 1
ATOM 1649 C CA . PRO A 1 204 ? 7.448 37.676 5.072 1.00 59.91 204 PRO A CA 1
ATOM 1650 C C . PRO A 1 204 ? 8.851 37.789 4.479 1.00 59.91 204 PRO A C 1
ATOM 1652 O O . PRO A 1 204 ? 9.863 37.719 5.179 1.00 59.91 204 PRO A O 1
ATOM 1655 N N . ASN A 1 205 ? 8.884 37.969 3.163 1.00 59.09 205 ASN A N 1
ATOM 1656 C CA . ASN A 1 205 ? 10.070 38.108 2.331 1.00 59.09 205 ASN A CA 1
ATOM 1657 C C . ASN A 1 205 ? 10.763 39.464 2.618 1.00 59.09 205 ASN A C 1
ATOM 1659 O O . ASN A 1 205 ? 10.778 40.363 1.785 1.00 59.09 205 ASN A O 1
ATOM 1663 N N . ASN A 1 206 ? 11.295 39.648 3.830 1.00 58.66 206 ASN A N 1
ATOM 1664 C CA . ASN A 1 206 ? 11.865 40.907 4.335 1.00 58.66 206 ASN A CA 1
ATOM 1665 C C . ASN A 1 206 ? 13.367 41.078 4.019 1.00 58.66 206 ASN A C 1
ATOM 1667 O O . ASN A 1 206 ? 14.111 41.695 4.780 1.00 58.66 206 ASN A O 1
ATOM 1671 N N . HIS A 1 207 ? 13.839 40.560 2.883 1.00 56.91 207 HIS A N 1
ATOM 1672 C CA . HIS A 1 207 ? 15.235 40.713 2.460 1.00 56.91 207 HIS A CA 1
ATOM 1673 C C . HIS A 1 207 ? 15.368 41.196 1.016 1.00 56.91 207 HIS A C 1
ATOM 1675 O O . HIS A 1 207 ? 15.902 40.495 0.168 1.00 56.91 207 HIS A O 1
ATOM 1681 N N . ILE A 1 208 ? 14.963 42.442 0.757 1.00 55.78 208 ILE A N 1
ATOM 1682 C CA . ILE A 1 208 ? 15.634 43.289 -0.242 1.00 55.78 208 ILE A CA 1
ATOM 1683 C C . ILE A 1 208 ? 15.767 44.692 0.359 1.00 55.78 208 ILE A C 1
ATOM 1685 O O . ILE A 1 208 ? 14.980 45.597 0.094 1.00 55.78 208 ILE A O 1
ATOM 1689 N N . GLY A 1 209 ? 16.764 44.857 1.230 1.00 54.41 209 GLY A N 1
ATOM 1690 C CA . GLY A 1 209 ? 17.268 46.177 1.587 1.00 54.41 209 GLY A CA 1
ATOM 1691 C C . GLY A 1 209 ? 18.008 46.742 0.380 1.00 54.41 209 GLY A C 1
ATOM 1692 O O . GLY A 1 209 ? 19.121 46.318 0.079 1.00 54.41 209 GLY A O 1
ATOM 1693 N N . VAL A 1 210 ? 17.361 47.658 -0.335 1.00 53.25 210 VAL A N 1
ATOM 1694 C CA . VAL A 1 210 ? 17.967 48.462 -1.397 1.00 53.25 210 VAL A CA 1
ATOM 1695 C C . VAL A 1 210 ? 19.037 49.342 -0.753 1.00 53.25 210 VAL A C 1
ATOM 1697 O O . VAL A 1 210 ? 18.725 50.326 -0.085 1.00 53.25 210 VAL A O 1
ATOM 1700 N N . VAL A 1 211 ? 20.307 48.975 -0.917 1.00 61.16 211 VAL A N 1
ATOM 1701 C CA . VAL A 1 211 ? 21.432 49.842 -0.555 1.00 61.16 211 VAL A CA 1
ATOM 1702 C C . VAL A 1 211 ? 21.534 50.914 -1.635 1.00 61.16 211 VAL A C 1
ATOM 1704 O O . VAL A 1 211 ? 22.129 50.703 -2.690 1.00 61.16 211 VAL A O 1
ATOM 1707 N N . ALA A 1 212 ? 20.900 52.058 -1.381 1.00 56.69 212 ALA A N 1
ATOM 1708 C CA . ALA A 1 212 ? 21.107 53.271 -2.155 1.00 56.69 212 ALA A CA 1
ATOM 1709 C C . ALA A 1 212 ? 22.568 53.711 -1.986 1.00 56.69 212 ALA A C 1
ATOM 1711 O O . ALA A 1 212 ? 22.990 54.138 -0.912 1.00 56.69 212 ALA A O 1
ATOM 1712 N N . THR A 1 213 ? 23.356 53.555 -3.044 1.00 63.00 213 THR A N 1
ATOM 1713 C CA . THR A 1 213 ? 24.690 54.144 -3.156 1.00 63.00 213 THR A CA 1
ATOM 1714 C C . THR A 1 213 ? 24.496 55.577 -3.638 1.00 63.00 213 THR A C 1
ATOM 1716 O O . THR A 1 213 ? 24.179 55.806 -4.802 1.00 63.00 213 THR A O 1
ATOM 1719 N N . SER A 1 214 ? 24.601 56.538 -2.720 1.00 59.59 214 SER A N 1
ATOM 1720 C CA . SER A 1 214 ? 24.645 57.960 -3.064 1.00 59.59 214 SER A CA 1
ATOM 1721 C C . SER A 1 214 ? 25.973 58.295 -3.748 1.00 59.59 214 SER A C 1
ATOM 1723 O O . SER A 1 214 ? 27.026 57.837 -3.299 1.00 59.59 214 SER A O 1
ATOM 1725 N N . LEU A 1 215 ? 25.882 59.075 -4.829 1.00 65.06 215 LEU A N 1
ATOM 1726 C CA . LEU A 1 215 ? 26.982 59.722 -5.554 1.00 65.06 215 LEU A CA 1
ATOM 1727 C C . LEU A 1 215 ? 27.353 61.061 -4.911 1.00 65.06 215 LEU A C 1
ATOM 1729 O O . LEU A 1 215 ? 26.426 61.735 -4.405 1.00 65.06 215 LEU A O 1
#

Nearest PDB structures (foldseek):
  7eep-assembly1_M  TM=4.773E-01  e=2.193E+00  unidentified
  3k33-assembly1_D-2  TM=3.420E-01  e=5.086E+00  Punavirus P1
  3nwf-assembly3_C-3  TM=1.544E-01  e=9.850E+00  Human alphaherpesvirus 1 strain KOS